Protein AF-A0A922WT47-F1 (afdb_monomer)

Foldseek 3Di:
DPCPPVNVVVVVVVVVVVVVVCLQPVQVVVQLVQLLVCLVVVVLVSNCVQADLVLALVQVLVQLVVVLVVVLVVDPDPVVNVVSVVVSVVVSVVSVVCSDSVNVSVVVNVVQVVVPVPPNDRPSVCLVVQWDWADDPRFKIWTAHPQQWIFIWGDDPRHIHGRYIDHPDPPPVVVVVVVVVVPDDPPDDDDDDDDDDDDDDDDDFDWDDLVNLVVVVVVPDPVSVVVNVPDDPDDTDTDD

Solvent-accessible surface area (backbone atoms only — not comparable to full-atom values): 14049 Å² total; per-residue (Å²): 134,84,79,51,71,66,59,54,52,52,51,51,51,51,51,51,50,50,49,49,48,42,60,64,67,47,40,66,60,50,45,38,53,51,44,44,51,18,57,76,69,64,35,66,67,65,35,48,68,38,43,36,57,68,48,30,49,51,44,48,50,50,54,49,51,50,52,41,51,51,55,38,72,73,44,93,4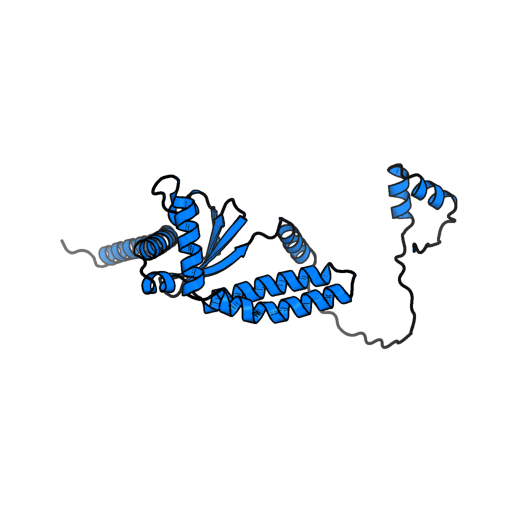3,73,67,55,34,51,49,42,53,53,47,55,68,57,43,57,71,46,49,62,64,54,60,28,79,69,48,48,48,52,53,51,52,51,52,42,52,66,57,38,78,66,56,97,54,52,61,49,58,45,49,62,69,68,15,52,78,48,70,62,74,93,51,34,38,33,38,34,36,86,87,40,42,30,42,30,30,36,58,56,97,87,44,56,20,41,31,36,75,46,68,60,64,83,78,53,64,70,53,53,58,53,52,58,68,73,66,61,72,80,89,73,90,78,80,88,81,92,79,89,82,89,81,88,78,93,80,93,56,65,75,57,57,69,72,58,40,51,51,43,29,75,76,65,38,68,67,36,42,54,60,56,71,76,56,66,96,86,76,76,56,66,64,130

Mean predicted aligned error: 18.27 Å

Nearest PDB structures (foldseek):
  8uxw-assembly1_C  TM=7.360E-01  e=1.809E+00  Schizosaccharomyces pombe
  8phb-assembly1_A  TM=5.460E-01  e=2.159E+00  Allochromatium vinosum
  6wb9-assembly1_1  TM=7.275E-01  e=4.640E+00  Saccharomyces cerevisiae W303
  7fik-assembly1_h  TM=6.829E-01  e=6.227E+00  Xenopus laevis

Radius of gyration: 28.68 Å; Cα contacts (8 Å, |Δi|>4): 205; chains: 1; bounding box: 90×44×69 Å

pLDDT: mean 70.43, std 17.39, range [29.84, 95.31]

Structure (mmCIF, N/CA/C/O backbone):
data_AF-A0A922WT47-F1
#
_entry.id   AF-A0A922WT47-F1
#
loop_
_atom_site.group_PDB
_atom_site.id
_atom_site.type_symbol
_atom_site.label_atom_id
_atom_site.label_alt_id
_atom_site.label_comp_id
_atom_site.label_asym_id
_atom_site.label_entity_id
_atom_site.label_seq_id
_atom_site.pdbx_PDB_ins_code
_atom_site.Cartn_x
_atom_site.Cartn_y
_atom_site.Cartn_z
_atom_site.occupancy
_atom_site.B_iso_or_equiv
_atom_site.auth_seq_id
_atom_site.auth_comp_id
_atom_site.auth_asym_id
_atom_site.auth_atom_id
_atom_site.pdbx_PDB_model_num
ATOM 1 N N . MET A 1 1 ? -55.311 4.337 5.417 1.00 44.78 1 MET A N 1
ATOM 2 C CA . MET A 1 1 ? -54.362 4.825 4.391 1.00 44.78 1 MET A CA 1
ATOM 3 C C . MET A 1 1 ? -53.807 3.608 3.642 1.00 44.78 1 MET A C 1
ATOM 5 O O . MET A 1 1 ? -52.941 2.927 4.167 1.00 44.78 1 MET A O 1
ATOM 9 N N . ARG A 1 2 ? -54.381 3.223 2.488 1.00 51.94 2 ARG A N 1
ATOM 10 C CA . ARG A 1 2 ? -53.854 2.110 1.668 1.00 51.94 2 ARG A CA 1
ATOM 11 C C . ARG A 1 2 ? -52.650 2.648 0.898 1.00 51.94 2 ARG A C 1
ATOM 13 O O . ARG A 1 2 ? -52.834 3.331 -0.107 1.00 51.94 2 ARG A O 1
ATOM 20 N N . ILE A 1 3 ? -51.442 2.397 1.394 1.00 57.38 3 ILE A N 1
ATOM 21 C CA . ILE A 1 3 ? -50.215 2.744 0.672 1.00 57.38 3 ILE A CA 1
ATOM 22 C C . ILE A 1 3 ? -50.232 1.924 -0.621 1.00 57.38 3 ILE A C 1
ATOM 24 O O . ILE A 1 3 ? -50.215 0.693 -0.592 1.00 57.38 3 ILE A O 1
ATOM 28 N N . ARG A 1 4 ? -50.384 2.602 -1.764 1.00 58.91 4 ARG A N 1
ATOM 29 C CA . ARG A 1 4 ? -50.387 1.946 -3.074 1.00 58.91 4 ARG A CA 1
ATOM 30 C C . ARG A 1 4 ? -49.036 1.261 -3.251 1.00 58.91 4 ARG A C 1
ATOM 32 O O . ARG A 1 4 ? -48.004 1.855 -2.952 1.00 58.91 4 ARG A O 1
ATOM 39 N N . LYS A 1 5 ? -49.039 0.026 -3.756 1.00 56.50 5 LYS A N 1
ATOM 40 C CA . LYS A 1 5 ? -47.830 -0.792 -3.967 1.00 56.50 5 LYS A CA 1
ATOM 41 C C . LYS A 1 5 ? -46.740 -0.023 -4.743 1.00 56.50 5 LYS A C 1
ATOM 43 O O . LYS A 1 5 ? -45.563 -0.192 -4.460 1.00 56.50 5 LYS A O 1
ATOM 48 N N . SER A 1 6 ? -47.135 0.909 -5.618 1.00 57.44 6 SER A N 1
ATOM 49 C CA . SER A 1 6 ? -46.253 1.835 -6.346 1.00 57.44 6 SER A CA 1
ATOM 50 C C . SER A 1 6 ? -45.502 2.850 -5.468 1.00 57.44 6 SER A C 1
ATOM 52 O O . SER A 1 6 ? -44.358 3.164 -5.773 1.00 57.44 6 SER A O 1
ATOM 54 N N . SER A 1 7 ? -46.084 3.336 -4.365 1.00 64.94 7 SER A N 1
ATOM 55 C CA . SER A 1 7 ? -45.385 4.216 -3.410 1.00 64.94 7 SER A CA 1
ATOM 56 C C . SER A 1 7 ? -44.370 3.456 -2.560 1.00 64.94 7 SER A C 1
ATOM 58 O O . SER A 1 7 ? -43.350 4.022 -2.190 1.00 64.94 7 SER A O 1
ATOM 60 N N . ILE A 1 8 ? -44.619 2.172 -2.286 1.00 71.44 8 ILE A N 1
ATOM 61 C CA . ILE A 1 8 ? -43.662 1.304 -1.583 1.00 71.44 8 ILE A CA 1
ATOM 62 C C . ILE A 1 8 ? -42.469 1.004 -2.497 1.00 71.44 8 ILE A C 1
ATOM 64 O O . ILE A 1 8 ? -41.329 1.085 -2.056 1.00 71.44 8 ILE A O 1
ATOM 68 N N . ILE A 1 9 ? -42.725 0.728 -3.781 1.00 75.69 9 ILE A N 1
ATOM 69 C CA . ILE A 1 9 ? -41.674 0.500 -4.785 1.00 75.69 9 ILE A CA 1
ATOM 70 C C . ILE A 1 9 ? -40.835 1.769 -5.000 1.00 75.69 9 ILE A C 1
ATOM 72 O O . ILE A 1 9 ? -39.612 1.688 -5.022 1.00 75.69 9 ILE A O 1
ATOM 76 N N . GLY A 1 10 ? -41.470 2.942 -5.093 1.00 76.75 10 GLY A N 1
ATOM 77 C CA . GLY A 1 10 ? -40.759 4.218 -5.218 1.00 76.75 10 GLY A CA 1
ATOM 78 C C . GLY A 1 10 ? -39.891 4.543 -3.999 1.00 76.75 10 GLY A C 1
ATOM 79 O O . GLY A 1 10 ? -38.735 4.925 -4.153 1.00 76.75 10 GLY A O 1
ATOM 80 N N . LEU A 1 11 ? -40.406 4.322 -2.785 1.00 78.75 11 LEU A N 1
ATOM 81 C CA . LEU A 1 11 ? -39.637 4.515 -1.554 1.00 78.75 11 LEU A CA 1
ATOM 82 C C . LEU A 1 11 ? -38.471 3.520 -1.448 1.00 78.75 11 LEU A C 1
ATOM 84 O O . LEU A 1 11 ? -37.363 3.916 -1.104 1.00 78.75 11 LEU A O 1
ATOM 88 N N . ALA A 1 12 ? -38.695 2.249 -1.791 1.00 73.00 12 ALA A N 1
ATOM 89 C CA . ALA A 1 12 ? -37.649 1.229 -1.798 1.00 73.00 12 ALA A CA 1
ATOM 90 C C . ALA A 1 12 ? -36.533 1.556 -2.802 1.00 73.00 12 ALA A C 1
ATOM 92 O O . ALA A 1 12 ? -35.362 1.398 -2.474 1.00 73.00 12 ALA A O 1
ATOM 93 N N . ALA A 1 13 ? -36.875 2.068 -3.988 1.00 78.12 13 ALA A N 1
ATOM 94 C CA . ALA A 1 13 ? -35.894 2.501 -4.980 1.00 78.12 13 ALA A CA 1
ATOM 95 C C . ALA A 1 13 ? -35.059 3.697 -4.491 1.00 78.12 13 ALA A C 1
ATOM 97 O O . ALA A 1 13 ? -33.848 3.705 -4.677 1.00 78.12 13 ALA A O 1
ATOM 98 N N . ILE A 1 14 ? -35.676 4.673 -3.814 1.00 80.00 14 ILE A N 1
ATOM 99 C CA . ILE A 1 14 ? -34.968 5.830 -3.239 1.00 80.00 14 ILE A CA 1
ATOM 100 C C . ILE A 1 14 ? -34.045 5.401 -2.094 1.00 80.00 14 ILE A C 1
ATOM 102 O O . ILE A 1 14 ? -32.910 5.860 -2.025 1.00 80.00 14 ILE A O 1
ATOM 106 N N . VAL A 1 15 ? -34.496 4.497 -1.222 1.00 79.50 15 VAL A N 1
ATOM 107 C CA . VAL A 1 15 ? -33.664 3.948 -0.140 1.00 79.50 15 VAL A CA 1
ATOM 108 C C . VAL A 1 15 ? -32.500 3.143 -0.711 1.00 79.50 15 VAL A C 1
ATOM 110 O O . VAL A 1 15 ? -31.377 3.298 -0.249 1.00 79.50 15 VAL A O 1
ATOM 113 N N . MET A 1 16 ? -32.733 2.336 -1.747 1.00 73.75 16 MET A N 1
ATOM 114 C CA . MET A 1 16 ? -31.680 1.550 -2.390 1.00 73.75 16 MET A CA 1
ATOM 115 C C . MET A 1 16 ? -30.679 2.442 -3.138 1.00 73.75 16 MET A C 1
ATOM 117 O O . MET A 1 16 ? -29.481 2.211 -3.041 1.00 73.75 16 MET A O 1
ATOM 121 N N . ALA A 1 17 ? -31.141 3.494 -3.820 1.00 72.50 17 ALA A N 1
ATOM 122 C CA . ALA A 1 17 ? -30.278 4.475 -4.476 1.00 72.50 17 ALA A CA 1
ATOM 123 C C . ALA A 1 17 ? -29.498 5.327 -3.465 1.00 72.50 17 ALA A C 1
ATOM 125 O O . ALA A 1 17 ? -28.316 5.578 -3.667 1.00 72.50 17 ALA A O 1
ATOM 126 N N . GLY A 1 18 ? -30.126 5.728 -2.358 1.00 69.00 18 GLY A N 1
ATOM 127 C CA . GLY A 1 18 ? -29.471 6.435 -1.259 1.00 69.00 18 GLY A CA 1
ATOM 128 C C . GLY A 1 18 ? -28.445 5.561 -0.542 1.00 69.00 18 GLY A C 1
ATOM 129 O O . GLY A 1 18 ? -27.349 6.024 -0.251 1.00 69.00 18 GLY A O 1
ATOM 130 N N . PHE A 1 19 ? -28.750 4.280 -0.333 1.00 68.56 19 PHE A N 1
ATOM 131 C CA . PHE A 1 19 ? -27.813 3.304 0.216 1.00 68.56 19 PHE A CA 1
ATOM 132 C C . PHE A 1 19 ? -26.664 3.021 -0.754 1.00 68.56 19 PHE A C 1
ATOM 134 O O . PHE A 1 19 ? -25.515 2.994 -0.334 1.00 68.56 19 PHE A O 1
ATOM 141 N N . ALA A 1 20 ? -26.941 2.890 -2.053 1.00 62.16 20 ALA A N 1
ATOM 142 C CA . ALA A 1 20 ? -25.916 2.739 -3.079 1.00 62.16 20 ALA A CA 1
ATOM 143 C C . ALA A 1 20 ? -25.031 3.986 -3.175 1.00 62.16 20 ALA A C 1
ATOM 145 O O . ALA A 1 20 ? -23.818 3.852 -3.231 1.00 62.16 20 ALA A O 1
ATOM 146 N N . ALA A 1 21 ? -25.605 5.190 -3.126 1.00 60.06 21 ALA A N 1
ATOM 147 C CA . ALA A 1 21 ? -24.859 6.443 -3.103 1.00 60.06 21 ALA A CA 1
ATOM 148 C C . ALA A 1 21 ? -24.037 6.583 -1.815 1.00 60.06 21 ALA A C 1
ATOM 150 O O . ALA A 1 21 ? -22.876 6.960 -1.877 1.00 60.06 21 ALA A O 1
ATOM 151 N N . TYR A 1 22 ? -24.581 6.214 -0.657 1.00 59.25 22 TYR A N 1
ATOM 152 C CA . TYR A 1 22 ? -23.843 6.199 0.605 1.00 59.25 22 TYR A CA 1
ATOM 153 C C . TYR A 1 22 ? -22.692 5.183 0.573 1.00 59.25 22 TYR A C 1
ATOM 155 O O . TYR A 1 22 ? -21.550 5.528 0.851 1.00 59.25 22 TYR A O 1
ATOM 163 N N . MET A 1 23 ? -22.948 3.955 0.126 1.00 60.94 23 MET A N 1
ATOM 164 C CA . MET A 1 23 ? -21.915 2.938 -0.092 1.00 60.94 23 MET A CA 1
ATOM 165 C C . MET A 1 23 ? -20.923 3.342 -1.190 1.00 60.94 23 MET A C 1
ATOM 167 O O . MET A 1 23 ? -19.795 2.870 -1.211 1.00 60.94 23 MET A O 1
ATOM 171 N N . TYR A 1 24 ? -21.309 4.217 -2.112 1.00 59.59 24 TYR A N 1
ATOM 172 C CA . TYR A 1 24 ? -20.423 4.702 -3.160 1.00 59.59 24 TYR A CA 1
ATOM 173 C C . TYR A 1 24 ? -19.551 5.863 -2.674 1.00 59.59 24 TYR A C 1
ATOM 175 O O . TYR A 1 24 ? -18.355 5.858 -2.950 1.00 59.59 24 TYR A O 1
ATOM 183 N N . PHE A 1 25 ? -20.113 6.839 -1.959 1.00 59.28 25 PHE A N 1
ATOM 184 C CA . PHE A 1 25 ? -19.436 8.080 -1.570 1.00 59.28 25 PHE A CA 1
ATOM 185 C C . PHE A 1 25 ? -18.855 8.049 -0.153 1.00 59.28 25 PHE A C 1
ATOM 187 O O . PHE A 1 25 ? -17.760 8.554 0.057 1.00 59.28 25 PHE A O 1
ATOM 194 N N . ALA A 1 26 ? -19.545 7.447 0.817 1.00 61.75 26 ALA A N 1
ATOM 195 C CA . ALA A 1 26 ? -19.082 7.399 2.205 1.00 61.75 26 ALA A CA 1
ATOM 196 C C . ALA A 1 26 ? -18.137 6.221 2.478 1.00 61.75 26 ALA A C 1
ATOM 198 O O . ALA A 1 26 ? -17.374 6.252 3.437 1.00 61.75 26 ALA A O 1
ATOM 199 N N . SER A 1 27 ? -18.162 5.180 1.646 1.00 69.88 27 SER A N 1
ATOM 200 C CA . SER A 1 27 ? -17.437 3.937 1.923 1.00 69.88 27 SER A CA 1
ATOM 201 C C . SER A 1 27 ? -15.906 4.064 2.006 1.00 69.88 27 SER A C 1
ATOM 203 O O . SER A 1 27 ? -15.347 3.430 2.901 1.00 69.88 27 SER A O 1
ATOM 205 N N . PRO A 1 28 ? -15.221 4.901 1.196 1.00 72.44 28 PRO A N 1
ATOM 206 C CA . PRO A 1 28 ? -13.787 5.143 1.376 1.00 72.44 28 PRO A CA 1
ATOM 207 C C . PRO A 1 28 ? -13.468 5.776 2.737 1.00 72.44 28 PRO A C 1
ATOM 209 O O . PRO A 1 28 ? -12.578 5.315 3.444 1.00 72.44 28 PRO A O 1
ATOM 212 N N . LEU A 1 29 ? -14.247 6.782 3.152 1.00 73.69 29 LEU A N 1
ATOM 213 C CA . LEU A 1 29 ? -14.058 7.464 4.438 1.00 73.69 29 LEU A CA 1
ATOM 214 C C . LEU A 1 29 ? -14.343 6.532 5.621 1.00 73.69 29 LEU A C 1
ATOM 216 O O . LEU A 1 29 ? -13.606 6.531 6.604 1.00 73.69 29 LEU A O 1
ATOM 220 N N . VAL A 1 30 ? -15.376 5.692 5.506 1.00 74.50 30 VAL A N 1
ATOM 221 C CA . VAL A 1 30 ? -15.711 4.691 6.526 1.00 74.50 30 VAL A CA 1
ATOM 222 C C . VAL A 1 30 ? -14.586 3.665 6.674 1.00 74.50 30 VAL A C 1
ATOM 224 O O . VAL A 1 30 ? -14.204 3.360 7.800 1.00 74.50 30 VAL A O 1
ATOM 227 N N . ALA A 1 31 ? -14.006 3.178 5.573 1.00 79.62 31 ALA A N 1
ATOM 228 C CA . ALA A 1 31 ? -12.883 2.243 5.629 1.00 79.62 31 ALA A CA 1
ATOM 229 C C . ALA A 1 31 ? -11.648 2.853 6.306 1.00 79.62 31 ALA A C 1
ATOM 231 O O . ALA A 1 31 ? -11.043 2.216 7.166 1.00 79.62 31 ALA A O 1
ATOM 232 N N . LEU A 1 32 ? -11.321 4.106 5.980 1.00 79.62 32 LEU A N 1
ATOM 233 C CA . LEU A 1 32 ? -10.214 4.832 6.606 1.00 79.62 32 LEU A CA 1
ATOM 234 C C . LEU A 1 32 ? -10.436 5.010 8.114 1.00 79.62 32 LEU A C 1
ATOM 236 O O . LEU A 1 32 ? -9.547 4.690 8.901 1.00 79.62 32 LEU A O 1
ATOM 240 N N . SER A 1 33 ? -11.639 5.423 8.530 1.00 78.00 33 SER A N 1
ATOM 241 C CA . SER A 1 33 ? -11.976 5.537 9.956 1.00 78.00 33 SER A CA 1
ATOM 242 C C . SER A 1 33 ? -11.972 4.190 10.687 1.00 78.00 33 SER A C 1
ATOM 244 O O . SER A 1 33 ? -11.528 4.113 11.827 1.00 78.00 33 SER A O 1
ATOM 246 N N . GLY A 1 34 ? -12.412 3.107 10.037 1.00 78.62 34 GLY A N 1
ATOM 247 C CA . GLY A 1 34 ? -12.417 1.769 10.628 1.00 78.62 34 GLY A CA 1
ATOM 248 C C . GLY A 1 34 ? -11.004 1.232 10.839 1.00 78.62 34 GLY A C 1
ATOM 249 O O . GLY A 1 34 ? -10.692 0.703 11.904 1.00 78.62 34 GLY A O 1
ATOM 250 N N . MET A 1 35 ? -10.129 1.443 9.855 1.00 80.44 35 MET A N 1
ATOM 251 C CA . MET A 1 35 ? -8.712 1.104 9.947 1.00 80.44 35 MET A CA 1
ATOM 252 C C . MET A 1 35 ? -8.005 1.926 11.035 1.00 80.44 35 MET A C 1
ATOM 254 O O . MET A 1 35 ? -7.218 1.370 11.799 1.00 80.44 35 MET A O 1
ATOM 258 N N . LYS A 1 36 ? -8.338 3.217 11.165 1.00 80.81 36 LYS A N 1
ATOM 259 C CA . LYS A 1 36 ? -7.868 4.073 12.262 1.00 80.81 36 LYS A CA 1
ATOM 260 C C . LYS A 1 36 ? -8.248 3.500 13.623 1.00 80.81 36 LYS A C 1
ATOM 262 O O . LYS A 1 36 ? -7.375 3.262 14.449 1.00 80.81 36 LYS A O 1
ATOM 267 N N . THR A 1 37 ? -9.535 3.235 13.834 1.00 80.69 37 THR A N 1
ATOM 268 C CA . THR A 1 37 ? -10.038 2.707 15.104 1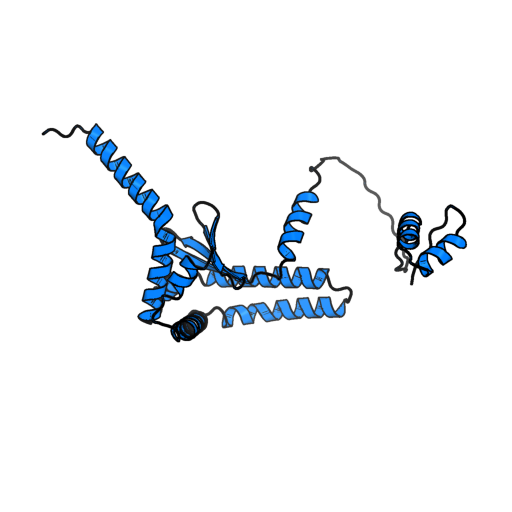.00 80.69 37 THR A CA 1
ATOM 269 C C . THR A 1 37 ? -9.416 1.352 15.437 1.00 80.69 37 THR A C 1
ATOM 271 O O . THR A 1 37 ? -9.052 1.125 16.587 1.00 80.69 37 THR A O 1
ATOM 274 N N . ALA A 1 38 ? -9.228 0.472 14.449 1.00 80.75 38 ALA A N 1
ATOM 275 C CA . ALA A 1 38 ? -8.543 -0.802 14.658 1.00 80.75 38 ALA A CA 1
ATOM 276 C C . ALA A 1 38 ? -7.081 -0.605 15.103 1.00 80.75 38 ALA A C 1
ATOM 278 O O . ALA A 1 38 ? -6.609 -1.293 16.008 1.00 80.75 38 ALA A O 1
ATOM 279 N N . LEU A 1 39 ? -6.378 0.373 14.523 1.00 80.00 39 LEU A N 1
ATOM 280 C CA . LEU A 1 39 ? -5.005 0.707 14.902 1.00 80.00 39 LEU A CA 1
ATOM 281 C C . LEU A 1 39 ? -4.929 1.311 16.319 1.00 80.00 39 LEU A C 1
ATOM 283 O O . LEU A 1 39 ? -4.092 0.898 17.120 1.00 80.00 39 LEU A O 1
ATOM 287 N N . GLU A 1 40 ? -5.837 2.232 16.658 1.00 80.56 40 GLU A N 1
ATOM 288 C CA . GLU A 1 40 ? -5.942 2.863 17.987 1.00 80.56 40 GLU A CA 1
ATOM 289 C C . GLU A 1 40 ? -6.264 1.846 19.086 1.00 80.56 40 GLU A C 1
ATOM 291 O O . GLU A 1 40 ? -5.649 1.850 20.154 1.00 80.56 40 GLU A O 1
ATOM 296 N N . GLN A 1 41 ? -7.203 0.938 18.813 1.00 83.31 41 GLN A N 1
ATOM 297 C CA . GLN A 1 41 ? -7.586 -0.136 19.731 1.00 83.31 41 GLN A CA 1
ATOM 298 C C . GLN A 1 41 ? -6.534 -1.250 19.806 1.00 83.31 41 GLN A C 1
ATOM 300 O O . GLN A 1 41 ? -6.670 -2.159 20.625 1.00 83.31 41 GLN A O 1
ATOM 305 N N . ARG A 1 42 ? -5.476 -1.176 18.982 1.00 78.56 42 ARG A N 1
ATOM 306 C CA . ARG A 1 42 ? -4.477 -2.236 18.790 1.00 78.56 42 ARG A CA 1
ATOM 307 C C . ARG A 1 42 ? -5.130 -3.579 18.450 1.00 78.56 42 ARG A C 1
ATOM 309 O O . ARG A 1 42 ? -4.616 -4.634 18.816 1.00 78.56 42 ARG A O 1
ATOM 316 N N . ASP A 1 43 ? -6.256 -3.532 17.744 1.00 84.12 43 ASP A N 1
ATOM 317 C CA . ASP A 1 43 ? -6.984 -4.705 17.286 1.00 84.12 43 ASP A CA 1
ATOM 318 C C . ASP A 1 43 ? -6.313 -5.243 16.019 1.00 84.12 43 ASP A C 1
ATOM 320 O O . ASP A 1 43 ? -6.515 -4.772 14.897 1.00 84.12 43 ASP A O 1
ATOM 324 N N . HIS A 1 44 ? -5.433 -6.219 16.230 1.00 77.94 44 HIS A N 1
ATOM 325 C CA . HIS A 1 44 ? -4.615 -6.813 15.180 1.00 77.94 44 HIS A CA 1
ATOM 326 C C . HIS A 1 44 ? -5.442 -7.558 14.131 1.00 77.94 44 HIS A C 1
ATOM 328 O O . HIS A 1 44 ? -5.055 -7.580 12.961 1.00 77.94 44 HIS A O 1
ATOM 334 N N . GLU A 1 45 ? -6.547 -8.173 14.545 1.00 81.38 45 GLU A N 1
ATOM 335 C CA . GLU A 1 45 ? -7.405 -8.961 13.666 1.00 81.38 45 GLU A CA 1
ATOM 336 C C . GLU A 1 45 ? -8.236 -8.017 12.796 1.00 81.38 45 GLU A C 1
ATOM 338 O O . GLU A 1 45 ? -8.166 -8.092 11.569 1.00 81.38 45 GLU A O 1
ATOM 343 N N . ALA A 1 46 ? -8.873 -7.016 13.414 1.00 82.12 46 ALA A N 1
ATOM 344 C CA . ALA A 1 46 ? -9.647 -6.014 12.690 1.00 82.12 46 ALA A CA 1
ATOM 345 C C . ALA A 1 46 ? -8.787 -5.173 11.736 1.00 82.12 46 ALA A C 1
ATOM 347 O O . ALA A 1 46 ? -9.227 -4.858 10.635 1.00 82.12 46 ALA A O 1
ATOM 348 N N . PHE A 1 47 ? -7.555 -4.811 12.115 1.00 82.44 47 PHE A N 1
ATOM 349 C CA . PHE A 1 47 ? -6.663 -4.059 11.226 1.00 82.44 47 PHE A CA 1
ATOM 350 C C . PHE A 1 47 ? -6.223 -4.899 10.020 1.00 82.44 47 PHE A C 1
ATOM 352 O O . PHE A 1 47 ? -6.210 -4.409 8.890 1.00 82.44 47 PHE A O 1
ATOM 359 N N . SER A 1 48 ? -5.904 -6.176 10.248 1.00 83.69 48 SER A N 1
ATOM 360 C CA . SER A 1 48 ? -5.494 -7.100 9.184 1.00 83.69 48 SER A CA 1
ATOM 361 C C . SER A 1 48 ? -6.610 -7.343 8.163 1.00 83.69 48 SER A C 1
ATOM 363 O O . SER A 1 48 ? -6.315 -7.544 6.989 1.00 83.69 48 SER A O 1
ATOM 365 N N . ASP A 1 49 ? -7.880 -7.259 8.566 1.00 85.81 49 ASP A N 1
ATOM 366 C CA . ASP A 1 49 ? -9.025 -7.401 7.658 1.00 85.81 49 ASP A CA 1
ATOM 367 C C . ASP A 1 49 ? -9.121 -6.291 6.599 1.00 85.81 49 ASP A C 1
ATOM 369 O O . ASP A 1 49 ? -9.664 -6.523 5.511 1.00 85.81 49 ASP A O 1
ATOM 373 N N . TYR A 1 50 ? -8.553 -5.113 6.874 1.00 85.12 50 TYR A N 1
ATOM 374 C CA . TYR A 1 50 ? -8.461 -4.003 5.921 1.00 85.12 50 TYR A CA 1
ATOM 375 C C . TYR A 1 50 ? -7.275 -4.124 4.958 1.00 85.12 50 TYR A C 1
ATOM 377 O O . TYR A 1 50 ? -7.110 -3.261 4.098 1.00 85.12 50 TYR A O 1
ATOM 385 N N . ILE A 1 51 ? -6.449 -5.167 5.065 1.00 87.75 51 ILE A N 1
ATOM 386 C CA . ILE A 1 51 ? -5.248 -5.335 4.243 1.00 87.75 51 ILE A CA 1
ATOM 387 C C . ILE A 1 51 ? -5.327 -6.663 3.495 1.00 87.75 51 ILE A C 1
ATOM 389 O O . ILE A 1 51 ? -5.565 -7.724 4.070 1.00 87.75 51 ILE A O 1
ATOM 393 N N . ASP A 1 52 ? -5.117 -6.615 2.184 1.00 89.31 52 ASP A N 1
ATOM 394 C CA . ASP A 1 52 ? -4.932 -7.817 1.383 1.00 89.31 52 ASP A CA 1
ATOM 395 C C . ASP A 1 52 ? -3.435 -8.090 1.242 1.00 89.31 52 ASP A C 1
ATOM 397 O O . ASP A 1 52 ? -2.762 -7.529 0.383 1.00 89.31 52 ASP A O 1
ATOM 401 N N . PHE A 1 53 ? -2.885 -8.919 2.130 1.00 86.50 53 PHE A N 1
ATOM 402 C CA . PHE A 1 53 ? -1.444 -9.180 2.148 1.00 86.50 53 PHE A CA 1
ATOM 403 C C . PHE A 1 53 ? -0.946 -9.935 0.914 1.00 86.50 53 PHE A C 1
ATOM 405 O O . PHE A 1 53 ? 0.211 -9.760 0.542 1.00 86.50 53 PHE A O 1
ATOM 412 N N . GLU A 1 54 ? -1.778 -10.771 0.292 1.00 89.00 54 GLU A N 1
ATOM 413 C CA . GLU A 1 54 ? -1.383 -11.503 -0.915 1.00 89.00 54 GLU A CA 1
ATOM 414 C C . GLU A 1 54 ? -1.277 -10.542 -2.095 1.00 89.00 54 GLU A C 1
ATOM 416 O O . GLU A 1 54 ? -0.241 -10.494 -2.762 1.00 89.00 54 GLU A O 1
ATOM 421 N N . GLN A 1 55 ? -2.297 -9.702 -2.289 1.00 88.00 55 GLN A N 1
ATOM 422 C CA . GLN A 1 55 ? -2.255 -8.690 -3.340 1.00 88.00 55 GLN A CA 1
ATOM 423 C C . GLN A 1 55 ? -1.191 -7.624 -3.065 1.00 88.00 55 GLN A C 1
ATOM 425 O O . GLN A 1 55 ? -0.446 -7.276 -3.973 1.00 88.00 55 GLN A O 1
ATOM 430 N N . LEU A 1 56 ? -1.009 -7.205 -1.808 1.00 89.19 56 LEU A N 1
ATOM 431 C CA . LEU A 1 56 ? 0.032 -6.246 -1.428 1.00 89.19 56 LEU A CA 1
ATOM 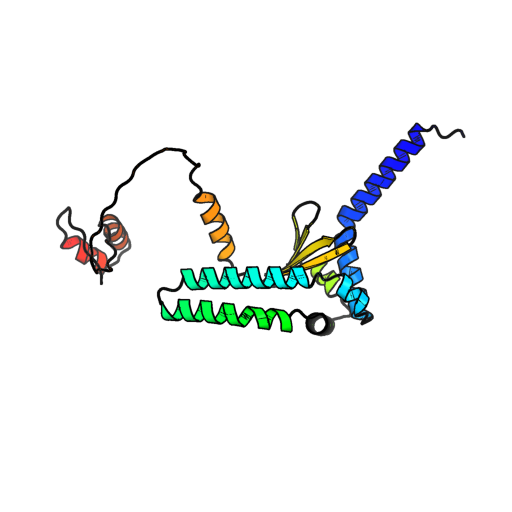432 C C . LEU A 1 56 ? 1.436 -6.750 -1.750 1.00 89.19 56 LEU A C 1
ATOM 434 O O . LEU A 1 56 ? 2.259 -5.990 -2.259 1.00 89.19 56 LEU A O 1
ATOM 438 N N . ARG A 1 57 ? 1.716 -8.033 -1.503 1.00 89.38 57 ARG A N 1
ATOM 439 C CA . ARG A 1 57 ? 2.986 -8.646 -1.909 1.00 89.38 57 ARG A CA 1
ATOM 440 C C . ARG A 1 57 ? 3.119 -8.692 -3.424 1.00 89.38 57 ARG A C 1
ATOM 442 O O . ARG A 1 57 ? 4.180 -8.346 -3.930 1.00 89.38 57 ARG A O 1
ATOM 449 N N . ALA A 1 58 ? 2.072 -9.111 -4.131 1.00 88.94 58 ALA A N 1
ATOM 450 C CA . ALA A 1 58 ? 2.089 -9.206 -5.585 1.00 88.94 58 ALA A CA 1
ATOM 451 C C . ALA A 1 58 ? 2.353 -7.840 -6.240 1.00 88.94 58 ALA A C 1
ATOM 453 O O . ALA A 1 58 ? 3.279 -7.723 -7.037 1.00 88.94 58 ALA A O 1
ATOM 454 N N . SER A 1 59 ? 1.628 -6.796 -5.833 1.00 87.94 59 SER A N 1
ATOM 455 C CA . SER A 1 59 ? 1.810 -5.444 -6.365 1.00 87.94 59 SER A CA 1
ATOM 456 C C . SER A 1 59 ? 3.191 -4.873 -6.061 1.00 87.94 59 SER A C 1
ATOM 458 O O . SER A 1 59 ? 3.784 -4.232 -6.919 1.00 87.94 59 SER A O 1
ATOM 460 N N . LEU A 1 60 ? 3.745 -5.122 -4.869 1.00 89.56 60 LEU A N 1
ATOM 461 C CA . LEU A 1 60 ? 5.102 -4.668 -4.543 1.00 89.56 60 LEU A CA 1
ATOM 462 C C . LEU A 1 60 ? 6.179 -5.395 -5.360 1.00 89.56 60 LEU A C 1
ATOM 464 O O . LEU A 1 60 ? 7.178 -4.779 -5.727 1.00 89.56 60 LEU A O 1
ATOM 468 N N . ARG A 1 61 ? 5.987 -6.685 -5.661 1.00 89.31 61 ARG A N 1
ATOM 469 C CA . ARG A 1 61 ? 6.881 -7.433 -6.560 1.00 89.31 61 ARG A CA 1
ATOM 470 C C . ARG A 1 61 ? 6.819 -6.889 -7.976 1.00 89.31 61 ARG A C 1
ATOM 472 O O . ARG A 1 61 ? 7.861 -6.710 -8.591 1.00 89.31 61 ARG A O 1
ATOM 479 N N . GLU A 1 62 ? 5.615 -6.620 -8.472 1.00 89.31 62 GLU A N 1
ATOM 480 C CA . GLU A 1 62 ? 5.405 -6.056 -9.804 1.00 89.31 62 GLU A CA 1
ATOM 481 C C . GLU A 1 62 ? 6.044 -4.671 -9.930 1.00 89.31 62 GLU A C 1
ATOM 483 O O . GLU A 1 62 ? 6.815 -4.443 -10.856 1.00 89.31 62 GLU A O 1
ATOM 488 N N . GLU A 1 63 ? 5.810 -3.789 -8.958 1.00 87.19 63 GLU A N 1
ATOM 489 C CA . GLU A 1 63 ? 6.408 -2.452 -8.905 1.00 87.19 63 GLU A CA 1
ATOM 490 C C . GLU A 1 63 ? 7.941 -2.525 -8.906 1.00 87.19 63 GLU A C 1
ATOM 492 O O . GLU A 1 63 ? 8.611 -1.836 -9.676 1.00 87.19 63 GLU A O 1
ATOM 497 N N . LEU A 1 64 ? 8.517 -3.406 -8.085 1.00 88.44 64 LEU A N 1
ATOM 498 C CA . LEU A 1 64 ? 9.965 -3.553 -8.014 1.00 88.44 64 LEU A CA 1
ATOM 499 C C . LEU A 1 64 ? 10.554 -4.180 -9.282 1.00 88.44 64 LEU A C 1
ATOM 501 O O . LEU A 1 64 ? 11.616 -3.757 -9.734 1.00 88.44 64 LEU A O 1
ATOM 505 N N . ALA A 1 65 ? 9.878 -5.169 -9.868 1.00 87.56 65 ALA A N 1
ATOM 506 C CA . ALA A 1 65 ? 10.289 -5.780 -11.126 1.00 87.56 65 ALA A CA 1
ATOM 507 C C . ALA A 1 65 ? 10.221 -4.774 -12.281 1.00 87.56 65 ALA A C 1
ATOM 509 O O . ALA A 1 65 ? 11.142 -4.723 -13.094 1.00 87.56 65 ALA A O 1
ATOM 510 N N . ALA A 1 66 ? 9.181 -3.938 -12.323 1.00 87.94 66 ALA A N 1
ATOM 511 C CA . ALA A 1 66 ? 9.048 -2.862 -13.295 1.00 87.94 66 ALA A CA 1
ATOM 512 C C . ALA A 1 66 ? 10.181 -1.839 -13.143 1.00 87.94 66 ALA A C 1
ATOM 514 O O . ALA A 1 66 ? 10.843 -1.509 -14.125 1.00 87.94 66 ALA A O 1
ATOM 515 N N . GLN A 1 67 ? 10.477 -1.400 -11.915 1.00 87.75 67 GLN A N 1
ATOM 516 C CA . GLN A 1 67 ? 11.603 -0.499 -11.655 1.00 87.75 67 GLN A CA 1
ATOM 517 C C . GLN A 1 67 ? 12.946 -1.135 -12.031 1.00 87.75 67 GLN A C 1
ATOM 519 O O . GLN A 1 67 ? 13.783 -0.485 -12.650 1.00 87.75 67 GLN A O 1
ATOM 524 N N . ALA A 1 68 ? 13.168 -2.409 -11.703 1.00 87.62 68 ALA A N 1
ATOM 525 C CA . ALA A 1 68 ? 14.381 -3.126 -12.088 1.00 87.62 68 ALA A CA 1
ATOM 526 C C . ALA A 1 68 ? 14.520 -3.236 -13.614 1.00 87.62 68 ALA A C 1
ATOM 528 O O . ALA A 1 68 ? 15.610 -3.040 -14.140 1.00 87.62 68 ALA A O 1
ATOM 529 N N . ALA A 1 69 ? 13.424 -3.496 -14.331 1.00 87.19 69 ALA A N 1
ATOM 530 C CA . ALA A 1 69 ? 13.420 -3.555 -15.788 1.00 87.19 69 ALA A CA 1
ATOM 531 C C . ALA A 1 69 ? 13.757 -2.197 -16.420 1.00 87.19 69 ALA A C 1
ATOM 533 O O . ALA A 1 69 ? 14.570 -2.148 -17.339 1.00 87.19 69 ALA A O 1
ATOM 534 N N . VAL A 1 70 ? 13.188 -1.103 -15.902 1.00 90.19 70 VAL A N 1
ATOM 535 C CA . VAL A 1 70 ? 13.507 0.262 -16.353 1.00 90.19 70 VAL A CA 1
ATOM 536 C C . VAL A 1 70 ? 14.981 0.579 -16.104 1.00 90.19 70 VAL A C 1
ATOM 538 O O . VAL A 1 70 ? 15.690 0.911 -17.046 1.00 90.19 70 VAL A O 1
ATOM 541 N N . ASN A 1 71 ? 15.478 0.362 -14.883 1.00 87.94 71 ASN A N 1
ATOM 542 C CA . ASN A 1 71 ? 16.884 0.609 -14.550 1.00 87.94 71 ASN A CA 1
ATOM 543 C C . ASN A 1 71 ? 17.849 -0.244 -15.394 1.00 87.94 71 ASN A C 1
ATOM 545 O O . ASN A 1 71 ? 18.934 0.210 -15.744 1.00 87.94 71 ASN A O 1
ATOM 549 N N . ALA A 1 72 ? 17.478 -1.488 -15.712 1.00 87.00 72 ALA A N 1
ATOM 550 C CA . ALA A 1 72 ? 18.285 -2.350 -16.571 1.00 87.00 72 ALA A CA 1
ATOM 551 C C . ALA A 1 72 ? 18.278 -1.874 -18.031 1.00 87.00 72 ALA A C 1
ATOM 553 O O . ALA A 1 72 ? 19.299 -1.982 -18.701 1.00 87.00 72 ALA A O 1
ATOM 554 N N . ALA A 1 73 ? 17.153 -1.336 -18.513 1.00 86.50 73 ALA A N 1
ATOM 555 C CA . ALA A 1 73 ? 17.042 -0.763 -19.851 1.00 86.50 73 ALA A CA 1
ATOM 556 C C . ALA A 1 73 ? 17.789 0.576 -19.991 1.00 86.50 73 ALA A C 1
ATOM 558 O O . ALA A 1 73 ? 18.291 0.874 -21.068 1.00 86.50 73 ALA A O 1
ATOM 559 N N . GLU A 1 74 ? 17.876 1.364 -18.916 1.00 90.38 74 GLU A N 1
ATOM 560 C CA . GLU A 1 74 ? 18.631 2.626 -18.871 1.00 90.38 74 GLU A CA 1
ATOM 561 C C . GLU A 1 74 ? 20.141 2.427 -18.639 1.00 90.38 74 GLU A C 1
ATOM 563 O O . GLU A 1 74 ? 20.906 3.383 -18.744 1.00 90.38 74 GLU A O 1
ATOM 568 N N . SER A 1 75 ? 20.589 1.210 -18.313 1.00 88.31 75 SER A N 1
ATOM 569 C CA . SER A 1 75 ? 22.000 0.925 -18.033 1.00 88.31 75 SER A CA 1
ATOM 570 C C . SER A 1 75 ? 22.756 0.454 -19.278 1.00 88.31 75 SER A C 1
ATOM 572 O O . SER A 1 75 ? 22.494 -0.621 -19.824 1.00 88.31 75 SER A O 1
ATOM 574 N N . ASP A 1 76 ? 23.793 1.204 -19.651 1.00 90.56 76 ASP A N 1
ATOM 575 C CA . ASP A 1 76 ? 24.711 0.861 -20.746 1.00 90.56 76 ASP A CA 1
ATOM 576 C C . ASP A 1 76 ? 25.751 -0.214 -20.363 1.00 90.56 76 ASP A C 1
ATOM 578 O O . ASP A 1 76 ? 26.522 -0.681 -21.206 1.00 90.56 76 ASP A O 1
ATOM 582 N N . ASN A 1 77 ? 25.807 -0.628 -19.089 1.00 92.50 77 ASN A N 1
ATOM 583 C CA . ASN A 1 77 ? 26.822 -1.547 -18.581 1.00 92.50 77 ASN A CA 1
ATOM 584 C C . ASN A 1 77 ? 26.248 -2.961 -18.341 1.00 92.50 77 ASN A C 1
ATOM 586 O O . ASN A 1 77 ? 25.415 -3.154 -17.451 1.00 92.50 77 ASN A O 1
ATOM 590 N N . PRO A 1 78 ? 26.748 -4.007 -19.031 1.00 89.06 78 PRO A N 1
ATOM 591 C CA . PRO A 1 78 ? 26.222 -5.365 -18.880 1.00 89.06 78 PRO A CA 1
ATOM 592 C C . PRO A 1 78 ? 26.393 -5.931 -17.460 1.00 89.06 78 PRO A C 1
ATOM 594 O O . PRO A 1 78 ? 25.595 -6.763 -17.028 1.00 89.06 78 PRO A O 1
ATOM 597 N N . LEU A 1 79 ? 27.406 -5.487 -16.705 1.00 95.31 79 LEU A N 1
ATOM 598 C CA . LEU A 1 79 ? 27.590 -5.905 -15.313 1.00 95.31 79 LEU A CA 1
ATOM 599 C C . LEU A 1 79 ? 26.526 -5.299 -14.389 1.00 95.31 79 LEU A C 1
ATOM 601 O O . LEU A 1 79 ? 26.068 -5.972 -13.466 1.00 95.31 79 LEU A O 1
ATOM 605 N N . GLU A 1 80 ? 26.118 -4.055 -14.638 1.00 91.69 80 GLU A N 1
ATOM 606 C CA . GLU A 1 80 ? 25.047 -3.397 -13.884 1.00 91.69 80 GLU A CA 1
ATOM 607 C C . GLU A 1 80 ? 23.704 -4.070 -14.150 1.00 91.69 80 GLU A C 1
ATOM 609 O O . GLU A 1 80 ? 22.988 -4.367 -13.198 1.00 91.69 80 GLU A O 1
ATOM 614 N N . GLN A 1 81 ? 23.404 -4.426 -15.402 1.00 92.19 81 GLN A N 1
ATOM 615 C CA . GLN A 1 81 ? 22.194 -5.181 -15.745 1.00 92.19 81 GLN A CA 1
ATOM 616 C C . GLN A 1 81 ? 22.130 -6.533 -15.016 1.00 92.19 81 GLN A C 1
ATOM 618 O O . GLN A 1 81 ? 21.095 -6.897 -14.452 1.00 92.19 81 GLN A O 1
ATOM 623 N N . ILE A 1 82 ? 23.253 -7.261 -14.948 1.00 93.56 82 ILE A N 1
ATOM 624 C CA . ILE A 1 82 ? 23.357 -8.500 -14.160 1.00 93.56 82 ILE A CA 1
ATOM 625 C C . ILE A 1 82 ? 23.164 -8.210 -12.666 1.00 93.56 82 ILE A C 1
ATOM 627 O O . ILE A 1 82 ? 22.466 -8.958 -11.980 1.00 93.56 82 ILE A O 1
ATOM 631 N N . GLY A 1 83 ? 23.758 -7.129 -12.155 1.00 91.81 83 GLY A N 1
ATOM 632 C CA . GLY A 1 83 ? 23.607 -6.693 -10.768 1.00 91.81 83 GLY A CA 1
ATOM 633 C C . GLY A 1 83 ? 22.156 -6.371 -10.403 1.00 91.81 83 GLY A C 1
ATOM 634 O O . GLY A 1 83 ? 21.675 -6.812 -9.360 1.00 91.81 83 GLY A O 1
ATOM 635 N N . ILE A 1 84 ? 21.438 -5.674 -11.283 1.00 92.19 84 ILE A N 1
ATOM 636 C CA . ILE A 1 84 ? 20.018 -5.339 -11.134 1.00 92.19 84 ILE A CA 1
ATOM 637 C C . ILE A 1 84 ? 19.168 -6.613 -11.139 1.00 92.19 84 ILE A C 1
ATOM 639 O O . ILE A 1 84 ? 18.352 -6.805 -10.237 1.00 92.19 84 ILE A O 1
ATOM 643 N N . ALA A 1 85 ? 19.401 -7.525 -12.087 1.00 89.38 85 ALA A N 1
ATOM 644 C CA . ALA A 1 85 ? 18.687 -8.800 -12.155 1.00 89.38 85 ALA A CA 1
ATOM 645 C C . ALA A 1 85 ? 18.931 -9.669 -10.906 1.00 89.38 85 ALA A C 1
ATOM 647 O O . ALA A 1 85 ? 17.996 -10.247 -10.347 1.00 89.38 85 ALA A O 1
ATOM 648 N N . ALA A 1 86 ? 20.176 -9.727 -10.424 1.00 91.19 86 ALA A N 1
ATOM 649 C CA . ALA A 1 86 ? 20.522 -10.427 -9.190 1.00 91.19 86 ALA A CA 1
ATOM 650 C C . ALA A 1 86 ? 19.867 -9.779 -7.957 1.00 91.19 86 ALA A C 1
ATOM 652 O O . ALA A 1 86 ? 19.370 -10.485 -7.079 1.00 91.19 86 ALA A O 1
ATOM 653 N N . GLY A 1 87 ? 19.825 -8.444 -7.905 1.00 90.19 87 GLY A N 1
ATOM 654 C CA . GLY A 1 87 ? 19.138 -7.686 -6.861 1.00 90.19 87 GLY A CA 1
ATOM 655 C C . GLY A 1 87 ? 17.636 -7.971 -6.826 1.00 90.19 87 GLY A C 1
ATOM 656 O O . GLY A 1 87 ? 17.100 -8.282 -5.762 1.00 90.19 87 GLY A O 1
ATOM 657 N N . ALA A 1 88 ? 16.976 -7.956 -7.987 1.00 88.38 88 ALA A N 1
ATOM 658 C CA . ALA A 1 88 ? 15.555 -8.279 -8.117 1.00 88.38 88 ALA A CA 1
ATOM 659 C C . ALA A 1 88 ? 15.242 -9.703 -7.619 1.00 88.38 88 ALA A C 1
ATOM 661 O O . ALA A 1 88 ? 14.300 -9.896 -6.853 1.00 88.38 88 ALA A O 1
ATOM 662 N N . ALA A 1 89 ? 16.092 -10.684 -7.947 1.00 87.00 89 ALA A N 1
ATOM 663 C CA . ALA A 1 89 ? 15.923 -12.068 -7.499 1.00 87.00 89 ALA A CA 1
ATOM 664 C C . ALA A 1 89 ? 16.014 -12.244 -5.967 1.00 87.00 89 ALA A C 1
ATOM 666 O O . ALA A 1 89 ? 15.400 -13.150 -5.404 1.00 87.00 89 ALA A O 1
ATOM 667 N N . ILE A 1 90 ? 16.777 -11.391 -5.273 1.00 92.06 90 ILE A N 1
ATOM 668 C CA . ILE A 1 90 ? 16.910 -11.425 -3.804 1.00 92.06 90 ILE A CA 1
ATOM 669 C C . ILE A 1 90 ? 15.821 -10.583 -3.122 1.00 92.06 90 ILE A C 1
ATOM 671 O O . ILE A 1 90 ? 15.490 -10.818 -1.957 1.00 92.06 90 ILE A O 1
ATOM 675 N N . ALA A 1 91 ? 15.233 -9.620 -3.828 1.00 89.12 91 ALA A N 1
ATOM 676 C CA . ALA A 1 91 ? 14.201 -8.765 -3.265 1.00 89.12 91 ALA A CA 1
ATOM 677 C C . ALA A 1 91 ? 12.881 -9.506 -3.013 1.00 89.12 91 ALA A C 1
ATOM 679 O O . ALA A 1 91 ? 12.211 -9.245 -2.017 1.00 89.12 91 ALA A O 1
ATOM 680 N N . ASP A 1 92 ? 12.554 -10.492 -3.842 1.00 86.62 92 ASP A N 1
ATOM 681 C CA . ASP A 1 92 ? 11.376 -11.346 -3.688 1.00 86.62 92 ASP A CA 1
ATOM 682 C C . ASP A 1 92 ? 11.199 -11.936 -2.266 1.00 86.62 92 ASP A C 1
ATOM 684 O O . ASP A 1 92 ? 10.185 -11.668 -1.614 1.00 86.62 92 ASP A O 1
ATOM 688 N N . PRO A 1 93 ? 12.165 -12.696 -1.712 1.00 88.88 93 PRO A N 1
ATOM 689 C CA . PRO A 1 93 ? 12.069 -13.225 -0.347 1.00 88.88 93 PRO A CA 1
ATOM 690 C C . PRO A 1 93 ? 12.224 -12.157 0.748 1.00 88.88 93 PRO A C 1
ATOM 692 O O . PRO A 1 93 ? 11.974 -12.441 1.926 1.00 88.88 93 PRO A O 1
ATOM 695 N N . LEU A 1 94 ? 12.685 -10.950 0.410 1.00 89.94 94 LEU A N 1
ATOM 696 C CA . LEU A 1 94 ? 12.701 -9.818 1.334 1.00 89.94 94 LEU A CA 1
ATOM 697 C C . LEU A 1 94 ? 11.300 -9.211 1.460 1.00 89.94 94 LEU A C 1
ATOM 699 O O . LEU A 1 94 ? 10.852 -8.972 2.582 1.00 89.94 94 LEU A O 1
ATOM 703 N N . ILE A 1 95 ? 10.583 -9.049 0.343 1.00 89.81 95 ILE A N 1
ATOM 704 C CA . ILE A 1 95 ? 9.189 -8.587 0.316 1.00 89.81 95 ILE A CA 1
ATOM 705 C C . ILE A 1 95 ? 8.323 -9.485 1.205 1.00 89.81 95 ILE A C 1
ATOM 707 O O . ILE A 1 95 ? 7.594 -8.970 2.047 1.00 89.81 95 ILE A O 1
ATOM 711 N N . ASP A 1 96 ? 8.471 -10.811 1.136 1.00 87.94 96 ASP A N 1
ATOM 712 C CA . ASP A 1 96 ? 7.700 -11.729 1.995 1.00 87.94 96 ASP A CA 1
ATOM 713 C C . ASP A 1 96 ? 7.931 -11.525 3.496 1.00 87.94 96 ASP A C 1
ATOM 715 O O . ASP A 1 96 ? 7.031 -11.751 4.305 1.00 87.94 96 ASP A O 1
ATOM 719 N N . ARG A 1 97 ? 9.133 -11.090 3.892 1.00 87.69 97 ARG A N 1
ATOM 720 C CA . ARG A 1 97 ? 9.460 -10.827 5.301 1.00 87.69 97 ARG A CA 1
ATOM 721 C C . ARG A 1 97 ? 9.012 -9.444 5.758 1.00 87.69 97 ARG A C 1
ATOM 723 O O . ARG A 1 97 ? 8.672 -9.275 6.929 1.00 87.69 97 ARG A O 1
ATOM 730 N N . LEU A 1 98 ? 9.023 -8.469 4.854 1.00 86.06 98 LEU A N 1
ATOM 731 C CA . LEU A 1 98 ? 8.606 -7.098 5.140 1.00 86.06 98 LEU A CA 1
ATOM 732 C C . LEU A 1 98 ? 7.082 -6.945 5.114 1.00 86.06 98 LEU A C 1
ATOM 734 O O . LEU A 1 98 ? 6.522 -6.233 5.942 1.00 86.06 98 LEU A O 1
ATOM 738 N N . VAL A 1 99 ? 6.393 -7.660 4.228 1.00 87.88 99 VAL A N 1
ATOM 739 C CA . VAL A 1 99 ? 4.934 -7.603 4.059 1.00 87.88 99 VAL A CA 1
ATOM 740 C C . VAL A 1 99 ? 4.267 -8.702 4.888 1.00 87.88 99 VAL A C 1
ATOM 742 O O . VAL A 1 99 ? 3.508 -9.548 4.402 1.00 87.88 99 VAL A O 1
ATOM 745 N N . THR A 1 100 ? 4.581 -8.692 6.183 1.00 87.12 100 THR A N 1
ATOM 746 C CA . THR A 1 100 ? 3.925 -9.541 7.183 1.00 87.12 100 THR A CA 1
ATO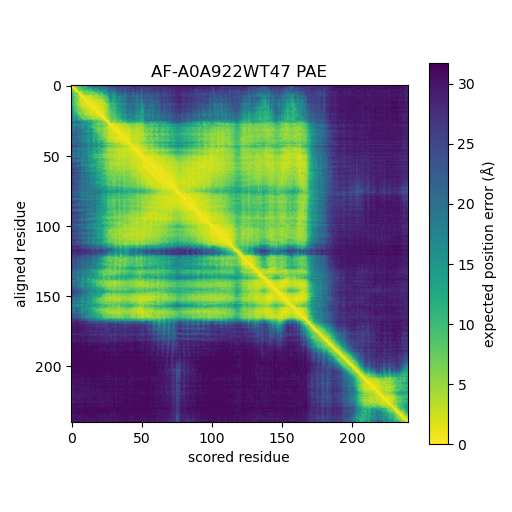M 747 C C . THR A 1 100 ? 2.893 -8.736 7.972 1.00 87.12 100 THR A C 1
ATOM 749 O O . THR A 1 100 ? 3.086 -7.529 8.158 1.00 87.12 100 THR A O 1
ATOM 752 N N . PRO A 1 101 ? 1.831 -9.376 8.502 1.00 82.94 101 PRO A N 1
ATOM 753 C CA . PRO A 1 101 ? 0.830 -8.686 9.319 1.00 82.94 101 PRO A CA 1
ATOM 754 C C . PRO A 1 101 ? 1.452 -7.886 10.468 1.00 82.94 101 PRO A C 1
ATOM 756 O O . PRO A 1 101 ? 1.111 -6.727 10.696 1.00 82.94 101 PRO A O 1
ATOM 759 N N . THR A 1 102 ? 2.448 -8.470 11.140 1.00 85.19 102 THR A N 1
ATOM 760 C CA . THR A 1 102 ? 3.166 -7.820 12.241 1.00 85.19 102 THR A CA 1
ATOM 761 C C . THR A 1 102 ? 4.003 -6.629 11.779 1.00 85.19 102 THR A C 1
ATOM 763 O O . THR A 1 102 ? 3.967 -5.587 12.431 1.00 85.19 102 THR A O 1
ATOM 766 N N . ALA A 1 103 ? 4.764 -6.761 10.689 1.00 85.69 103 ALA A N 1
ATOM 767 C CA . ALA A 1 103 ? 5.656 -5.701 10.221 1.00 85.69 103 ALA A CA 1
ATOM 768 C C . ALA A 1 103 ? 4.880 -4.491 9.689 1.00 85.69 103 ALA A C 1
ATOM 770 O O . ALA A 1 103 ? 5.188 -3.360 10.063 1.00 85.69 103 ALA A O 1
ATOM 771 N N . ILE A 1 104 ? 3.834 -4.730 8.890 1.00 86.44 104 ILE A N 1
ATOM 772 C CA . ILE A 1 104 ? 2.970 -3.668 8.367 1.00 86.44 104 ILE A CA 1
ATOM 773 C C . ILE A 1 104 ? 2.286 -2.931 9.516 1.00 86.44 104 ILE A C 1
ATOM 775 O O . ILE A 1 104 ? 2.342 -1.707 9.572 1.00 86.44 104 ILE A O 1
ATOM 779 N N . ARG A 1 105 ? 1.739 -3.654 10.498 1.00 83.69 105 ARG A N 1
ATOM 780 C CA . ARG A 1 105 ? 1.166 -3.035 11.697 1.00 83.69 105 ARG A CA 1
ATOM 781 C C . ARG A 1 105 ? 2.162 -2.118 12.405 1.00 83.69 105 ARG A C 1
ATOM 783 O O . ARG A 1 105 ? 1.835 -0.968 12.659 1.00 83.69 105 ARG A O 1
ATOM 790 N N . ILE A 1 106 ? 3.369 -2.603 12.706 1.00 86.31 106 ILE A N 1
ATOM 791 C CA . ILE A 1 106 ? 4.396 -1.799 13.393 1.00 86.31 106 ILE A CA 1
ATOM 792 C C . ILE A 1 106 ? 4.751 -0.555 12.570 1.00 86.31 106 ILE A C 1
ATOM 794 O O . ILE A 1 106 ? 4.934 0.520 13.137 1.00 86.31 106 ILE A O 1
ATOM 798 N N . ALA A 1 107 ? 4.831 -0.682 11.243 1.00 86.56 107 ALA A N 1
ATOM 799 C CA . ALA A 1 107 ? 5.087 0.448 10.361 1.00 86.56 107 ALA A CA 1
ATOM 800 C C . ALA A 1 107 ? 3.966 1.499 10.443 1.00 86.56 107 ALA A C 1
ATOM 802 O O . ALA A 1 107 ? 4.258 2.680 10.627 1.00 86.56 107 ALA A O 1
ATOM 803 N N . PHE A 1 108 ? 2.699 1.075 10.380 1.00 83.50 108 PHE A N 1
ATOM 804 C CA . PHE A 1 108 ? 1.545 1.968 10.506 1.00 83.50 108 PHE A CA 1
ATOM 805 C C . PHE A 1 108 ? 1.426 2.582 11.905 1.00 83.50 108 PHE A C 1
ATOM 807 O O . PHE A 1 108 ? 1.206 3.782 12.012 1.00 83.50 108 PHE A O 1
ATOM 814 N N . GLU A 1 109 ? 1.630 1.810 12.974 1.00 83.69 109 GLU A N 1
ATOM 815 C CA . GLU A 1 109 ? 1.623 2.312 14.356 1.00 83.69 109 GLU A CA 1
ATOM 816 C C . GLU A 1 109 ? 2.713 3.359 14.580 1.00 83.69 109 GLU A C 1
ATOM 818 O O . GLU A 1 109 ? 2.454 4.405 15.168 1.00 83.69 109 GLU A O 1
ATOM 823 N N . ARG A 1 110 ? 3.930 3.109 14.081 1.00 84.44 110 ARG A N 1
ATOM 824 C CA . ARG A 1 110 ? 5.033 4.069 14.173 1.00 84.44 110 ARG A CA 1
ATOM 825 C C . ARG A 1 110 ? 4.719 5.348 13.399 1.00 84.44 110 ARG A C 1
ATOM 827 O O . ARG A 1 110 ? 4.948 6.431 13.923 1.00 84.44 110 ARG A O 1
ATOM 834 N N . ARG A 1 111 ? 4.188 5.222 12.179 1.00 80.12 111 ARG A N 1
ATOM 835 C CA . ARG A 1 111 ? 3.790 6.362 11.339 1.00 80.12 111 ARG A CA 1
ATOM 836 C C . ARG A 1 111 ? 2.681 7.180 12.006 1.00 80.12 111 ARG A C 1
ATOM 838 O O . ARG A 1 111 ? 2.763 8.403 12.031 1.00 80.12 111 ARG A O 1
ATOM 845 N N . ALA A 1 112 ? 1.675 6.510 12.564 1.00 76.81 112 ALA A N 1
ATOM 846 C CA . ALA A 1 112 ? 0.587 7.149 13.293 1.00 76.81 112 ALA A CA 1
ATOM 847 C C . ALA A 1 112 ? 1.099 7.851 14.561 1.00 76.81 112 ALA A C 1
ATOM 849 O O . ALA A 1 112 ? 0.699 8.977 14.826 1.00 76.81 112 ALA A O 1
ATOM 850 N N . ALA A 1 113 ? 2.029 7.235 15.300 1.00 75.81 113 ALA A N 1
ATOM 851 C CA . ALA A 1 113 ? 2.639 7.834 16.487 1.00 75.81 113 ALA A CA 1
ATOM 852 C C . ALA A 1 113 ? 3.498 9.068 16.161 1.00 75.81 113 ALA A C 1
ATOM 854 O O . ALA A 1 113 ? 3.419 10.060 16.873 1.00 75.81 113 ALA A O 1
ATOM 855 N N . GLU A 1 114 ? 4.275 9.031 15.073 1.00 72.62 114 GLU A N 1
ATOM 856 C CA . GLU A 1 114 ? 5.076 10.168 14.590 1.00 72.62 114 GLU A CA 1
ATOM 857 C C . GLU A 1 114 ? 4.194 11.354 14.170 1.00 72.62 114 GLU A C 1
ATOM 859 O O . GLU A 1 114 ? 4.522 12.508 14.429 1.00 72.62 114 GLU A O 1
ATOM 864 N N . LYS A 1 115 ? 3.041 11.076 13.554 1.00 66.75 115 LYS A N 1
ATOM 865 C CA . LYS A 1 115 ? 2.058 12.099 13.177 1.00 66.75 115 LYS A CA 1
ATOM 866 C C . LYS A 1 115 ? 1.238 12.626 14.365 1.00 66.75 115 LYS A C 1
ATOM 868 O O . LYS A 1 115 ? 0.798 13.767 14.308 1.00 66.75 115 LYS A O 1
ATOM 873 N N . ALA A 1 116 ? 1.085 11.843 15.434 1.00 62.66 116 ALA A N 1
ATOM 874 C CA . ALA A 1 116 ? 0.323 12.202 16.635 1.00 62.66 116 ALA A CA 1
ATOM 875 C C . ALA A 1 116 ? 1.088 13.086 17.644 1.00 62.66 116 ALA A C 1
ATOM 877 O O . ALA A 1 116 ? 0.510 13.517 18.641 1.00 62.66 116 ALA A O 1
ATOM 878 N N . GLU A 1 117 ? 2.376 13.388 17.422 1.00 62.50 117 GLU A N 1
ATOM 879 C CA . GLU A 1 117 ? 3.126 14.332 18.274 1.00 62.50 117 GLU A CA 1
ATOM 880 C C . GLU A 1 117 ? 2.680 15.804 18.097 1.00 62.50 117 GLU A C 1
ATOM 882 O O . GLU A 1 117 ? 3.153 16.685 18.817 1.00 62.50 117 GLU A O 1
ATOM 887 N N . GLY A 1 118 ? 1.723 16.080 17.201 1.00 57.16 118 GLY A N 1
ATOM 888 C CA . GLY A 1 118 ? 1.079 17.381 17.021 1.00 57.16 118 GLY A CA 1
ATOM 889 C C . GLY A 1 118 ? -0.444 17.264 16.997 1.00 57.16 118 GLY A C 1
ATOM 890 O O . GLY A 1 118 ? -1.028 17.191 15.925 1.00 57.16 118 GLY A O 1
ATOM 891 N N . GLU A 1 119 ? -1.061 17.311 18.181 1.00 52.72 119 GLU A N 1
ATOM 892 C CA . GLU A 1 119 ? -2.507 17.138 18.405 1.00 52.72 119 GLU A CA 1
ATOM 893 C C . GLU A 1 119 ? -3.006 15.715 18.090 1.00 52.72 119 GLU A C 1
ATOM 895 O O . GLU A 1 119 ? -2.394 14.954 17.352 1.00 52.72 119 GLU A O 1
ATOM 900 N N . GLU A 1 120 ? -4.099 15.304 18.730 1.00 53.47 120 GLU A N 1
ATOM 901 C CA . GLU A 1 120 ? -4.729 13.988 18.570 1.00 53.47 120 GLU A CA 1
ATOM 902 C C . GLU A 1 120 ? -5.435 13.909 17.198 1.00 53.47 120 GLU A C 1
ATOM 904 O O . GLU A 1 120 ? -6.649 13.743 17.089 1.00 53.47 120 GLU A O 1
ATOM 909 N N . THR A 1 121 ? -4.689 14.149 16.121 1.00 55.88 121 THR A N 1
ATOM 910 C CA . THR A 1 121 ? -5.194 14.249 14.759 1.00 55.88 121 THR A CA 1
ATOM 911 C C . THR A 1 121 ? -5.147 12.896 14.077 1.00 55.88 121 THR A C 1
ATOM 913 O O . THR A 1 121 ? -4.178 12.139 14.086 1.00 55.88 121 THR A O 1
ATOM 916 N N . ASP A 1 122 ? -6.295 12.581 13.500 1.00 66.19 122 ASP A N 1
ATOM 917 C CA . ASP A 1 122 ? -6.587 11.357 12.792 1.00 66.19 122 ASP A CA 1
ATOM 918 C C . ASP A 1 122 ? -5.616 11.144 11.625 1.00 66.19 122 ASP A C 1
ATOM 920 O O . ASP A 1 122 ? -5.812 11.751 10.582 1.00 66.19 122 ASP A O 1
ATOM 924 N N . PHE A 1 123 ? -4.595 10.285 11.759 1.00 71.94 123 PHE A N 1
ATOM 925 C CA . PHE A 1 123 ? -3.645 10.002 10.667 1.00 71.94 123 PHE A CA 1
ATOM 926 C C . PHE A 1 123 ? -4.359 9.686 9.343 1.00 71.94 123 PHE A C 1
ATOM 928 O O . PHE A 1 123 ? -3.989 10.205 8.291 1.00 71.94 123 PHE A O 1
ATOM 935 N N . PHE A 1 124 ? -5.414 8.871 9.389 1.00 70.88 124 PHE A N 1
ATOM 936 C CA . PHE A 1 124 ? -6.166 8.478 8.198 1.00 70.88 124 PHE A CA 1
ATOM 937 C C . PHE A 1 124 ? -7.168 9.546 7.742 1.00 70.88 124 PHE A C 1
ATOM 939 O O . PHE A 1 124 ? -7.422 9.679 6.546 1.00 70.88 124 PHE A O 1
ATOM 946 N N . GLY A 1 125 ? -7.704 10.336 8.669 1.00 68.94 125 GLY A N 1
ATOM 947 C CA . GLY A 1 125 ? -8.519 11.516 8.384 1.00 68.94 125 GLY A CA 1
ATOM 948 C C . GLY A 1 125 ? -7.713 12.656 7.758 1.00 68.94 125 GLY A C 1
ATOM 949 O O . GLY A 1 125 ? -8.203 13.321 6.848 1.00 68.94 125 GLY A O 1
ATOM 950 N N . GLU A 1 126 ? -6.462 12.842 8.172 1.00 71.25 126 GLU A N 1
ATOM 951 C CA . GLU A 1 126 ? -5.503 13.768 7.573 1.00 71.25 126 GLU A CA 1
ATOM 952 C C . GLU A 1 126 ? -5.047 13.256 6.208 1.00 71.25 126 GLU A C 1
ATOM 954 O O . GLU A 1 126 ? -5.056 14.019 5.254 1.00 71.25 126 GLU A O 1
ATOM 959 N N . LEU A 1 127 ? -4.778 11.954 6.053 1.00 72.50 127 LEU A N 1
ATOM 960 C CA . LEU A 1 127 ? -4.566 11.345 4.734 1.00 72.50 127 LEU A CA 1
ATOM 961 C C . LEU A 1 127 ? -5.748 11.594 3.783 1.00 72.50 127 LEU A C 1
ATOM 963 O O . LEU A 1 127 ? -5.534 11.881 2.609 1.00 72.50 127 LEU A O 1
ATOM 967 N N . ALA A 1 128 ? -6.988 11.505 4.274 1.00 69.62 128 ALA A N 1
ATOM 968 C CA . ALA A 1 128 ? -8.190 11.753 3.477 1.00 69.62 128 ALA A CA 1
ATOM 969 C C . ALA A 1 128 ? -8.436 13.239 3.173 1.00 69.62 128 ALA A C 1
ATOM 971 O O . ALA A 1 128 ? -9.044 13.557 2.153 1.00 69.62 128 ALA A O 1
ATOM 972 N N . SER A 1 129 ? -8.025 14.133 4.076 1.00 70.44 129 SER A N 1
ATOM 973 C CA . SER A 1 129 ? -8.265 15.578 3.964 1.00 70.44 129 SER A CA 1
ATOM 974 C C . SER A 1 129 ? -7.152 16.294 3.203 1.00 70.44 129 SER A C 1
ATOM 976 O O . SER A 1 129 ? -7.415 17.249 2.477 1.00 70.44 129 SER A O 1
ATOM 978 N N . ASP A 1 130 ? -5.914 15.844 3.388 1.00 72.75 130 ASP A N 1
ATOM 979 C CA . ASP A 1 130 ? -4.709 16.430 2.810 1.00 72.75 130 ASP A CA 1
ATOM 980 C C . ASP A 1 130 ? -4.269 15.713 1.526 1.00 72.75 130 ASP A C 1
ATOM 982 O O . ASP A 1 130 ? -3.596 16.311 0.683 1.00 72.75 130 ASP A O 1
ATOM 986 N N . GLY A 1 131 ? -4.662 14.446 1.361 1.00 71.56 131 GLY A N 1
ATOM 987 C CA . GLY A 1 131 ? -4.456 13.664 0.146 1.00 71.56 131 GLY A CA 1
ATOM 988 C C . GLY A 1 131 ? -5.599 13.797 -0.863 1.00 71.56 131 GLY A C 1
ATOM 989 O O . GLY A 1 131 ? -6.748 14.061 -0.511 1.00 71.56 131 GLY A O 1
ATOM 990 N N . SER A 1 132 ? -5.295 13.590 -2.145 1.00 76.31 132 SER A N 1
ATOM 991 C CA . SER A 1 132 ? -6.313 13.492 -3.191 1.00 76.31 132 SER A CA 1
ATOM 992 C C . SER A 1 132 ? -6.796 12.050 -3.320 1.00 76.31 132 SER A C 1
ATOM 994 O O . SER A 1 132 ? -6.015 11.116 -3.513 1.00 76.31 132 SER A O 1
ATOM 996 N N . ILE A 1 133 ? -8.113 11.859 -3.225 1.00 79.25 133 ILE A N 1
ATOM 997 C CA . ILE A 1 133 ? -8.743 10.574 -3.529 1.00 79.25 133 ILE A CA 1
ATOM 998 C C . ILE A 1 133 ? -9.016 10.538 -5.031 1.00 79.25 133 ILE A C 1
ATOM 1000 O O . ILE A 1 133 ? -9.995 11.103 -5.521 1.00 79.25 133 ILE A O 1
ATOM 1004 N N . GLU A 1 134 ? -8.140 9.866 -5.766 1.00 80.25 134 GLU A N 1
ATOM 1005 C CA . GLU A 1 134 ? -8.349 9.537 -7.168 1.00 80.25 134 GLU A CA 1
ATOM 1006 C C . GLU A 1 134 ? -9.158 8.253 -7.265 1.00 80.25 134 GLU A C 1
ATOM 1008 O O . GLU A 1 134 ? -8.849 7.237 -6.641 1.00 80.25 134 GLU A O 1
ATOM 1013 N N . ARG A 1 135 ? -10.230 8.280 -8.048 1.00 72.00 135 ARG A N 1
ATOM 1014 C CA . ARG A 1 135 ? -11.141 7.148 -8.123 1.00 72.00 135 ARG A CA 1
ATOM 1015 C C . ARG A 1 135 ? -11.090 6.496 -9.493 1.00 72.00 135 ARG A C 1
ATOM 1017 O O . ARG A 1 135 ? -11.486 7.102 -10.486 1.00 72.00 135 ARG A O 1
ATOM 1024 N N . SER A 1 136 ? -10.711 5.225 -9.510 1.00 71.44 136 SER A N 1
ATOM 1025 C CA . SER A 1 136 ? -10.625 4.410 -10.719 1.00 71.44 136 SER A CA 1
ATOM 1026 C C . SER A 1 136 ? -11.832 3.470 -10.791 1.00 71.44 136 SER A C 1
ATOM 1028 O O . SER A 1 136 ? -11.800 2.304 -10.410 1.00 71.44 136 SER A O 1
ATOM 1030 N N . GLY A 1 137 ? -12.966 4.000 -11.254 1.00 70.94 137 GLY A N 1
ATOM 1031 C CA . GLY A 1 137 ? -14.194 3.225 -11.452 1.00 70.94 137 GLY A CA 1
ATOM 1032 C C . GLY A 1 137 ? -14.955 2.867 -10.163 1.00 70.94 137 GLY A C 1
ATOM 1033 O O . GLY A 1 137 ? -14.996 3.621 -9.185 1.00 70.94 137 GLY A O 1
ATOM 1034 N N . PHE A 1 138 ? -15.658 1.727 -10.183 1.00 70.25 138 PHE A N 1
ATOM 1035 C CA . PHE A 1 138 ? -16.548 1.320 -9.085 1.00 70.25 138 PHE A CA 1
ATOM 1036 C C . PHE A 1 138 ? -15.824 0.532 -7.988 1.00 70.25 138 PHE A C 1
ATOM 1038 O O . PHE A 1 138 ? -16.329 0.503 -6.868 1.00 70.25 138 PHE A O 1
ATOM 1045 N N . GLY A 1 139 ? -14.707 -0.125 -8.306 1.00 81.25 139 GLY A N 1
ATOM 1046 C CA . GLY A 1 139 ? -14.080 -1.144 -7.461 1.00 81.25 139 GLY A CA 1
ATOM 1047 C C . GLY A 1 139 ? -12.736 -0.769 -6.850 1.00 81.25 139 GLY A C 1
ATOM 1048 O O . GLY A 1 139 ? -12.295 -1.506 -5.981 1.00 81.25 139 GLY A O 1
ATOM 1049 N N . SER A 1 140 ? -12.117 0.344 -7.246 1.00 83.31 140 SER A N 1
ATOM 1050 C CA . SER A 1 140 ? -10.841 0.782 -6.683 1.00 83.31 140 SER A CA 1
ATOM 1051 C C . SER A 1 140 ? -10.806 2.290 -6.445 1.00 83.31 140 SER A C 1
ATOM 1053 O O . SER A 1 140 ? -11.481 3.079 -7.119 1.00 83.31 140 SER A O 1
ATOM 1055 N N . PHE A 1 141 ? -10.041 2.697 -5.440 1.00 86.44 141 PHE A N 1
ATOM 1056 C CA . PHE A 1 141 ? -9.674 4.090 -5.229 1.00 86.44 141 PHE A CA 1
ATOM 1057 C C . PHE A 1 141 ? -8.210 4.175 -4.809 1.00 86.44 141 PHE A C 1
ATOM 1059 O O . PHE A 1 141 ? -7.669 3.264 -4.184 1.00 86.44 141 PHE A O 1
ATOM 1066 N N . ARG A 1 142 ? -7.572 5.281 -5.163 1.00 87.12 142 ARG A N 1
ATOM 1067 C CA . ARG A 1 142 ? -6.202 5.615 -4.812 1.00 87.12 142 ARG A CA 1
ATOM 1068 C C . ARG A 1 142 ? -6.224 6.858 -3.939 1.00 87.12 142 ARG A C 1
ATOM 1070 O O . AR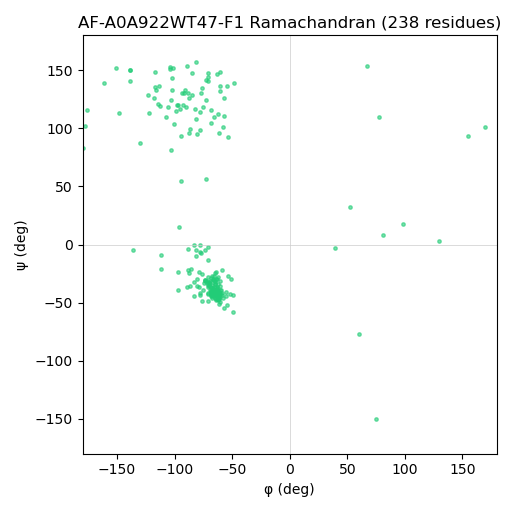G A 1 142 ? -6.891 7.834 -4.263 1.00 87.12 142 ARG A O 1
ATOM 1077 N N . LEU A 1 143 ? -5.496 6.820 -2.838 1.00 85.12 143 LEU A N 1
ATOM 1078 C CA . LEU A 1 143 ? -5.270 7.965 -1.974 1.00 85.12 143 LEU A CA 1
ATOM 1079 C C . LEU A 1 143 ? -3.830 8.422 -2.171 1.00 85.12 143 LEU A C 1
ATOM 1081 O O . LEU A 1 143 ? -2.911 7.706 -1.783 1.00 85.12 143 LEU A O 1
ATOM 1085 N N . VAL A 1 144 ? -3.643 9.575 -2.808 1.00 84.56 144 VAL A N 1
ATOM 1086 C CA . VAL A 1 144 ? -2.326 10.159 -3.084 1.00 84.56 144 VAL A CA 1
ATOM 1087 C C . VAL A 1 144 ? -2.025 11.192 -2.010 1.00 84.56 144 VAL A C 1
ATOM 1089 O O . VAL A 1 144 ? -2.765 12.161 -1.848 1.00 84.56 144 VAL A O 1
ATOM 1092 N N . THR A 1 145 ? -0.950 10.996 -1.257 1.00 81.25 145 THR A N 1
ATOM 1093 C CA . THR A 1 145 ? -0.492 11.970 -0.266 1.00 81.25 145 THR A CA 1
ATOM 1094 C C . THR A 1 145 ? 0.313 13.076 -0.936 1.00 81.25 145 THR A C 1
ATOM 1096 O O . THR A 1 145 ? 0.920 12.878 -1.990 1.00 81.25 145 THR A O 1
ATOM 1099 N N . LYS A 1 146 ? 0.402 14.245 -0.292 1.00 77.44 146 LYS A N 1
ATOM 1100 C CA . LYS A 1 146 ? 1.297 15.325 -0.748 1.00 77.44 146 LYS A CA 1
ATOM 1101 C C . LYS A 1 146 ? 2.770 14.918 -0.799 1.00 77.44 146 LYS A C 1
ATOM 1103 O O . LYS A 1 146 ? 3.547 15.525 -1.524 1.00 77.44 146 LYS A O 1
ATOM 1108 N N . GLU A 1 147 ? 3.143 13.891 -0.041 1.00 73.69 147 GLU A N 1
ATOM 1109 C CA . GLU A 1 147 ? 4.491 13.315 0.003 1.00 73.69 147 GLU A CA 1
ATOM 1110 C C . GLU A 1 147 ? 4.770 12.401 -1.210 1.00 73.69 147 GLU A C 1
ATOM 1112 O O . GLU A 1 147 ? 5.854 11.836 -1.316 1.00 73.69 147 GLU A O 1
ATOM 1117 N N . GLY A 1 148 ? 3.798 12.230 -2.117 1.00 74.56 148 GLY A N 1
ATOM 1118 C CA . GLY A 1 148 ? 3.913 11.382 -3.302 1.00 74.56 148 GLY A CA 1
ATOM 1119 C C . GLY A 1 148 ? 3.678 9.895 -3.029 1.00 74.56 148 GLY A C 1
ATOM 1120 O O . GLY A 1 148 ? 3.882 9.071 -3.912 1.00 74.56 148 GLY A O 1
ATOM 1121 N N . VAL A 1 149 ? 3.237 9.507 -1.831 1.00 81.62 149 VAL A N 1
ATOM 1122 C CA . VAL A 1 149 ? 2.897 8.109 -1.536 1.00 81.62 149 VAL A CA 1
ATOM 1123 C C . VAL A 1 149 ? 1.438 7.870 -1.901 1.00 81.62 149 VAL A C 1
ATOM 1125 O O . VAL A 1 149 ? 0.559 8.632 -1.514 1.00 81.62 149 VAL A O 1
ATOM 1128 N N . SER A 1 150 ? 1.165 6.809 -2.646 1.00 84.62 150 SER A N 1
ATOM 1129 C CA . SER A 1 150 ? -0.172 6.447 -3.101 1.00 84.62 150 SER A CA 1
ATOM 1130 C C . SER A 1 150 ? -0.614 5.128 -2.479 1.00 84.62 150 SER A C 1
ATOM 1132 O O . SER A 1 150 ? 0.011 4.092 -2.686 1.00 84.62 150 SER A O 1
ATOM 1134 N N . PHE A 1 151 ? -1.723 5.142 -1.748 1.00 87.25 151 PHE A N 1
ATOM 1135 C CA . PHE A 1 151 ? -2.352 3.945 -1.196 1.00 87.25 151 PHE A CA 1
ATOM 1136 C C . PHE A 1 151 ? -3.494 3.506 -2.108 1.00 87.25 151 PHE A C 1
ATOM 1138 O O . PHE A 1 151 ? -4.430 4.273 -2.333 1.00 87.25 151 PHE A O 1
ATOM 1145 N N . VAL A 1 152 ? -3.430 2.289 -2.643 1.00 88.44 152 VAL A N 1
ATOM 1146 C CA . VAL A 1 152 ? -4.457 1.740 -3.536 1.00 88.44 152 VAL A CA 1
ATOM 1147 C C . VAL A 1 152 ? -5.320 0.758 -2.771 1.00 88.44 152 VAL A C 1
ATOM 1149 O O . VAL A 1 152 ? -4.836 -0.223 -2.203 1.00 88.44 152 VAL A O 1
ATOM 1152 N N . PHE A 1 153 ? -6.617 1.021 -2.798 1.00 88.69 153 PHE A N 1
ATOM 1153 C CA . PHE A 1 153 ? -7.626 0.190 -2.180 1.00 88.69 153 PHE A CA 1
ATOM 1154 C C . PHE A 1 153 ? -8.513 -0.426 -3.247 1.00 88.69 153 PHE A C 1
ATOM 1156 O O . PHE A 1 153 ? -8.989 0.265 -4.150 1.00 88.69 153 PHE A O 1
ATOM 1163 N N . GLU A 1 154 ? -8.802 -1.710 -3.089 1.00 88.56 154 GLU A N 1
ATOM 1164 C CA . GLU A 1 154 ? -9.789 -2.421 -3.889 1.00 88.56 154 GLU A CA 1
ATOM 1165 C C . GLU A 1 154 ? -10.931 -2.928 -3.029 1.00 88.56 154 GLU A C 1
ATOM 1167 O O . GLU A 1 154 ? -10.786 -3.237 -1.844 1.00 88.56 154 GLU A O 1
ATOM 1172 N N . ARG A 1 155 ? -12.114 -2.987 -3.630 1.00 85.19 155 ARG A N 1
ATOM 1173 C CA . ARG A 1 155 ? -13.297 -3.479 -2.951 1.00 85.19 155 ARG A CA 1
ATOM 1174 C C . ARG A 1 155 ? -13.322 -4.998 -2.994 1.00 85.19 155 A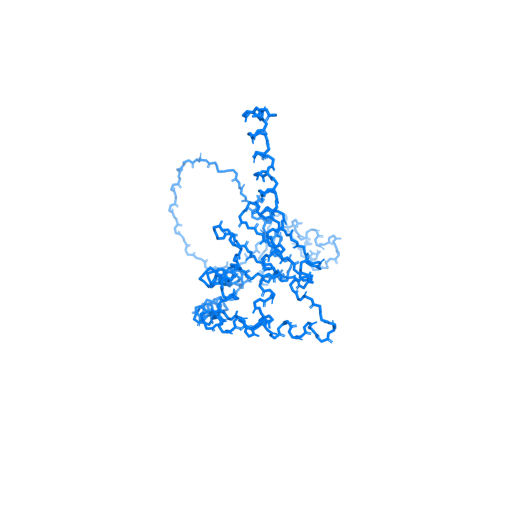RG A C 1
ATOM 1176 O O . ARG A 1 155 ? -13.555 -5.596 -4.042 1.00 85.19 155 ARG A O 1
ATOM 1183 N N . ASN A 1 156 ? -13.251 -5.600 -1.817 1.00 79.62 156 ASN A N 1
ATOM 1184 C CA . ASN A 1 156 ? -13.511 -7.008 -1.596 1.00 79.62 156 ASN A CA 1
ATOM 1185 C C . ASN A 1 156 ? -14.931 -7.195 -1.029 1.00 79.62 156 ASN A C 1
ATOM 1187 O O . ASN A 1 156 ? -15.186 -6.939 0.148 1.00 79.62 156 ASN A O 1
ATOM 1191 N N . TRP A 1 157 ? -15.869 -7.644 -1.872 1.00 69.25 157 TRP A N 1
ATOM 1192 C CA . 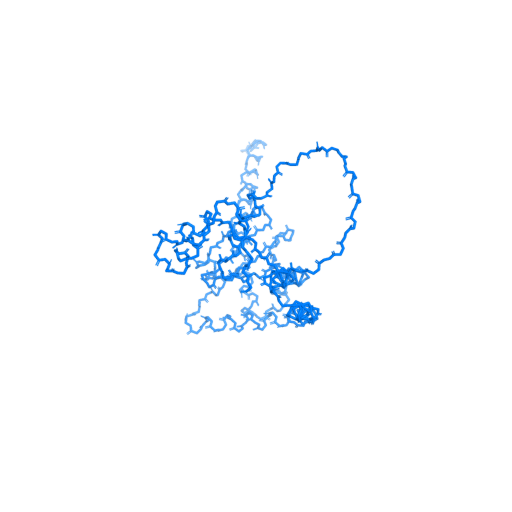TRP A 1 157 ? -17.293 -7.863 -1.556 1.00 69.25 157 TRP A CA 1
ATOM 1193 C C . TRP A 1 157 ? -18.040 -6.592 -1.091 1.00 69.25 157 TRP A C 1
ATOM 1195 O O . TRP A 1 157 ? -18.738 -5.969 -1.890 1.00 69.25 157 TRP A O 1
ATOM 1205 N N . PHE A 1 158 ? -17.846 -6.156 0.156 1.00 75.25 158 PHE A N 1
ATOM 1206 C CA . PHE A 1 158 ? -18.394 -4.911 0.718 1.00 75.25 158 PHE A CA 1
ATOM 1207 C C . PHE A 1 158 ? -17.381 -4.104 1.544 1.00 75.25 158 PHE A C 1
ATOM 1209 O O . PHE A 1 158 ? -17.707 -2.998 1.974 1.00 75.25 158 PHE A O 1
ATOM 1216 N N . SER A 1 159 ? -16.171 -4.625 1.764 1.00 73.19 159 SER A N 1
ATOM 1217 C CA . SER A 1 159 ? -15.095 -3.911 2.449 1.00 73.19 159 SER A CA 1
ATOM 1218 C C . SER A 1 159 ? -14.052 -3.422 1.453 1.00 73.19 159 SER A C 1
ATOM 1220 O O . SER A 1 159 ? -13.881 -3.987 0.373 1.00 73.19 159 SER A O 1
ATOM 1222 N N . TRP A 1 160 ? -13.362 -2.346 1.810 1.00 84.56 160 TRP A N 1
ATOM 1223 C CA . TRP A 1 160 ? -12.172 -1.910 1.093 1.00 84.56 160 TRP A CA 1
ATOM 1224 C C . TRP A 1 160 ? -10.958 -2.559 1.727 1.00 84.56 160 TRP A C 1
ATOM 1226 O O . TRP A 1 160 ? -10.825 -2.545 2.951 1.00 84.56 160 TRP A O 1
ATOM 1236 N N . LYS A 1 161 ? -10.090 -3.111 0.888 1.00 87.50 161 LYS A N 1
ATOM 1237 C CA . LYS A 1 161 ? -8.806 -3.652 1.298 1.00 87.50 161 LYS A CA 1
ATOM 1238 C C . LYS A 1 161 ? -7.689 -2.872 0.641 1.00 87.50 161 LYS A C 1
ATOM 1240 O O . LYS A 1 161 ? -7.758 -2.581 -0.549 1.00 87.50 161 LYS A O 1
ATOM 1245 N N . LEU A 1 162 ? -6.671 -2.538 1.420 1.00 89.00 162 LEU A N 1
ATOM 1246 C CA . LEU A 1 162 ? -5.419 -2.015 0.905 1.00 89.00 162 LEU A CA 1
ATOM 1247 C C . LEU A 1 162 ? -4.722 -3.139 0.139 1.00 89.00 162 LEU A C 1
ATOM 1249 O O . LEU A 1 162 ? -4.370 -4.159 0.735 1.00 89.00 162 LEU A O 1
ATOM 1253 N N . VAL A 1 163 ? -4.552 -2.945 -1.166 1.00 90.38 163 VAL A N 1
ATOM 1254 C CA . VAL A 1 163 ? -3.935 -3.929 -2.066 1.00 90.38 163 VAL A CA 1
ATOM 1255 C C . VAL A 1 163 ? -2.585 -3.476 -2.588 1.00 90.38 163 VAL A C 1
ATOM 1257 O O . VAL A 1 163 ? -1.805 -4.317 -2.996 1.00 90.38 163 VAL A O 1
ATOM 1260 N N . ALA A 1 164 ? -2.280 -2.175 -2.584 1.00 84.88 164 ALA A N 1
ATOM 1261 C CA . ALA A 1 164 ? -0.970 -1.697 -3.007 1.00 84.88 164 ALA A CA 1
ATOM 1262 C C . ALA A 1 164 ? -0.569 -0.403 -2.298 1.00 84.88 164 ALA A C 1
ATOM 1264 O O . ALA A 1 164 ? -1.408 0.426 -1.936 1.00 84.88 164 ALA A O 1
ATOM 1265 N N . ILE A 1 165 ? 0.740 -0.220 -2.150 1.00 86.56 165 ILE A N 1
ATOM 1266 C CA . ILE A 1 165 ? 1.366 1.043 -1.768 1.00 86.56 165 ILE A CA 1
ATOM 1267 C C . ILE A 1 165 ? 2.344 1.368 -2.889 1.00 86.56 165 ILE A C 1
ATOM 1269 O O . ILE A 1 165 ? 3.309 0.638 -3.094 1.00 86.56 165 ILE A O 1
ATOM 1273 N N . GLN A 1 166 ? 2.062 2.430 -3.631 1.00 83.06 166 GLN A N 1
ATOM 1274 C CA . GLN A 1 166 ? 2.922 2.926 -4.695 1.00 83.06 166 GLN A CA 1
ATOM 1275 C C . GLN A 1 166 ? 3.670 4.144 -4.169 1.00 83.06 166 GLN A C 1
ATOM 1277 O O . GLN A 1 166 ? 3.082 5.045 -3.571 1.00 83.06 166 GLN A O 1
ATOM 1282 N N . PHE A 1 167 ? 4.972 4.181 -4.391 1.00 78.94 167 PHE A N 1
ATOM 1283 C CA . PHE A 1 167 ? 5.769 5.372 -4.146 1.00 78.94 167 PHE A CA 1
ATOM 1284 C C . PHE A 1 167 ? 5.837 6.124 -5.468 1.00 78.94 167 PHE A C 1
ATOM 1286 O O . PHE A 1 167 ? 6.108 5.503 -6.492 1.00 78.94 167 PHE A O 1
ATOM 1293 N N . ALA A 1 168 ? 5.556 7.428 -5.484 1.00 61.09 168 ALA A N 1
ATOM 1294 C CA . ALA A 1 168 ? 5.733 8.209 -6.698 1.00 61.09 168 ALA A CA 1
ATOM 1295 C C . ALA A 1 168 ? 7.186 8.070 -7.161 1.00 61.09 168 ALA A C 1
ATOM 1297 O O . ALA A 1 168 ? 8.107 8.582 -6.520 1.00 61.09 168 ALA A O 1
ATOM 1298 N N . ALA A 1 169 ? 7.381 7.382 -8.285 1.00 51.97 169 ALA A N 1
ATOM 1299 C CA . ALA A 1 169 ? 8.611 7.498 -9.041 1.00 51.97 169 ALA A CA 1
ATOM 1300 C C . ALA A 1 169 ? 8.820 8.993 -9.351 1.00 51.97 169 ALA A C 1
ATOM 1302 O O . ALA A 1 169 ? 7.846 9.684 -9.677 1.00 51.97 169 ALA A O 1
ATOM 1303 N N . PRO A 1 170 ? 10.043 9.530 -9.213 1.00 42.50 170 PRO A N 1
ATOM 1304 C CA . PRO A 1 170 ? 10.304 10.957 -9.373 1.00 42.50 170 PRO A CA 1
ATOM 1305 C C . PRO A 1 170 ? 9.944 11.410 -10.791 1.00 42.50 170 PRO A C 1
ATOM 1307 O O . PRO A 1 170 ? 10.757 11.233 -11.681 1.00 42.50 170 PRO A O 1
ATOM 1310 N N . ALA A 1 171 ? 8.730 11.947 -10.989 1.00 44.22 171 ALA A N 1
ATOM 1311 C CA . ALA A 1 171 ? 8.129 12.606 -12.168 1.00 44.22 171 ALA A CA 1
ATOM 1312 C C . ALA A 1 171 ? 8.408 12.061 -13.599 1.00 44.22 171 ALA A C 1
ATOM 1314 O O . ALA A 1 171 ? 7.827 12.567 -14.556 1.00 44.22 171 ALA A O 1
ATOM 1315 N N . SER A 1 172 ? 9.238 11.036 -13.780 1.00 39.94 172 SER A N 1
ATOM 1316 C CA . SER A 1 172 ? 9.722 10.541 -15.070 1.00 39.94 172 SER A CA 1
ATOM 1317 C C . SER A 1 172 ? 8.741 9.532 -15.667 1.00 39.94 172 SER A C 1
ATOM 1319 O O . SER A 1 172 ? 8.440 9.583 -16.858 1.00 39.94 172 SER A O 1
ATOM 1321 N N . THR A 1 173 ? 8.106 8.712 -14.822 1.00 46.47 173 THR A N 1
ATOM 1322 C CA . THR A 1 173 ? 7.152 7.672 -15.243 1.00 46.47 173 THR A CA 1
ATOM 1323 C C . THR A 1 173 ? 5.874 8.232 -15.881 1.00 46.47 173 THR A C 1
ATOM 1325 O O . THR A 1 173 ? 5.272 7.592 -16.741 1.00 46.47 173 THR A O 1
ATOM 1328 N N . ALA A 1 174 ? 5.475 9.461 -15.529 1.00 43.44 174 ALA A N 1
ATOM 1329 C CA . ALA A 1 174 ? 4.344 10.132 -16.175 1.00 43.44 174 ALA A CA 1
ATOM 1330 C C . ALA A 1 174 ? 4.638 10.496 -17.643 1.00 43.44 174 ALA A C 1
ATOM 1332 O O . ALA A 1 174 ? 3.719 10.539 -18.458 1.00 43.44 174 ALA A O 1
ATOM 1333 N N . ARG A 1 175 ? 5.913 10.708 -18.002 1.00 40.69 175 ARG A N 1
ATOM 1334 C CA . ARG A 1 175 ? 6.324 10.969 -19.387 1.00 40.69 175 ARG A CA 1
ATOM 1335 C C . ARG A 1 175 ? 6.396 9.675 -20.197 1.00 40.69 175 ARG A C 1
ATOM 1337 O O . ARG A 1 175 ? 5.988 9.669 -21.352 1.00 40.69 175 ARG A O 1
ATOM 1344 N N . SER A 1 176 ? 6.835 8.570 -19.594 1.00 46.03 176 SER A N 1
ATOM 1345 C CA . SER A 1 176 ? 6.930 7.268 -20.269 1.00 46.03 176 SER A CA 1
ATOM 1346 C C . SER A 1 176 ? 5.563 6.661 -20.598 1.00 46.03 176 SER A C 1
ATOM 1348 O O . SER A 1 176 ? 5.420 6.061 -21.659 1.00 46.03 176 SER A O 1
ATOM 1350 N N . ALA A 1 177 ? 4.531 6.878 -19.771 1.00 44.91 177 ALA A N 1
ATOM 1351 C CA . ALA A 1 177 ? 3.161 6.461 -20.102 1.00 44.91 177 ALA A CA 1
ATOM 1352 C C . ALA A 1 177 ? 2.586 7.214 -21.320 1.00 44.91 177 ALA A C 1
ATOM 1354 O O . ALA A 1 177 ? 1.841 6.639 -22.108 1.00 44.91 177 ALA A O 1
ATOM 1355 N N . GLN A 1 178 ? 2.976 8.478 -21.514 1.00 46.47 178 GLN A N 1
ATOM 1356 C CA . GLN A 1 178 ? 2.605 9.264 -22.696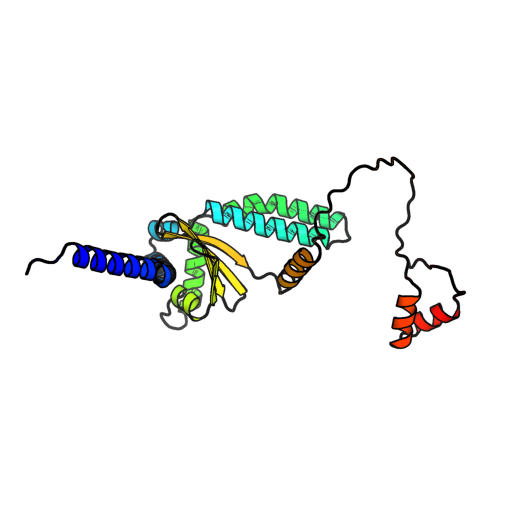 1.00 46.47 178 GLN A CA 1
ATOM 1357 C C . GLN A 1 178 ? 3.371 8.841 -23.955 1.00 46.47 178 GLN A C 1
ATOM 1359 O O . GLN A 1 178 ? 2.805 8.863 -25.042 1.00 46.47 178 GLN A O 1
ATOM 1364 N N . ILE A 1 179 ? 4.628 8.413 -23.817 1.00 46.25 179 ILE A N 1
ATOM 1365 C CA . ILE A 1 179 ? 5.439 7.942 -24.951 1.00 46.25 179 ILE A CA 1
ATOM 1366 C C . ILE A 1 179 ? 4.936 6.584 -25.471 1.00 46.25 179 ILE A C 1
ATOM 1368 O O . ILE A 1 179 ? 4.927 6.361 -26.679 1.00 46.25 179 ILE A O 1
ATOM 1372 N N . VAL A 1 180 ? 4.442 5.704 -24.592 1.00 46.03 180 VAL A N 1
ATOM 1373 C CA . VAL A 1 180 ? 3.891 4.397 -24.997 1.00 46.03 180 VAL A CA 1
ATOM 1374 C C . VAL A 1 180 ? 2.540 4.526 -25.716 1.00 46.03 180 VAL A C 1
ATOM 1376 O O . VAL A 1 180 ? 2.286 3.753 -26.634 1.00 46.03 180 VAL A O 1
ATOM 1379 N N . GLU A 1 181 ? 1.692 5.500 -25.367 1.00 46.12 181 GLU A N 1
ATOM 1380 C CA . GLU A 1 181 ? 0.416 5.725 -26.075 1.00 46.12 181 GLU A CA 1
ATOM 1381 C C . GLU A 1 181 ? 0.613 6.369 -27.464 1.00 46.12 181 GLU A C 1
ATOM 1383 O O . GLU A 1 181 ? -0.134 6.065 -28.393 1.00 46.12 181 GLU A O 1
ATOM 1388 N N . ASP A 1 182 ? 1.657 7.184 -27.648 1.00 42.66 182 ASP A N 1
ATOM 1389 C CA . ASP A 1 182 ? 1.978 7.822 -28.938 1.00 42.66 182 ASP A CA 1
ATOM 1390 C C . ASP A 1 182 ? 2.684 6.860 -29.924 1.00 42.66 182 ASP A C 1
ATOM 1392 O O . ASP A 1 182 ? 2.601 7.018 -31.141 1.00 42.66 182 ASP A O 1
ATOM 1396 N N . GLN A 1 183 ? 3.341 5.809 -29.414 1.00 48.16 183 GLN A N 1
ATOM 1397 C CA . GLN A 1 183 ? 4.097 4.830 -30.209 1.00 48.16 183 GLN A CA 1
ATOM 1398 C C . GLN A 1 183 ? 3.334 3.542 -30.561 1.00 48.16 183 GLN A C 1
ATOM 1400 O O . GLN A 1 183 ? 3.960 2.583 -31.014 1.00 48.16 183 GLN A O 1
ATOM 1405 N N . VAL A 1 184 ? 2.005 3.483 -30.416 1.00 44.06 184 VAL A N 1
ATOM 1406 C CA . VAL A 1 184 ? 1.211 2.385 -31.000 1.00 44.06 184 VAL A CA 1
ATOM 1407 C C . VAL A 1 184 ? 0.835 2.758 -32.440 1.00 44.06 184 VAL A C 1
ATOM 1409 O O . VAL A 1 184 ? -0.171 3.441 -32.646 1.00 44.06 184 VAL A O 1
ATOM 1412 N N . PRO A 1 185 ? 1.581 2.328 -33.479 1.0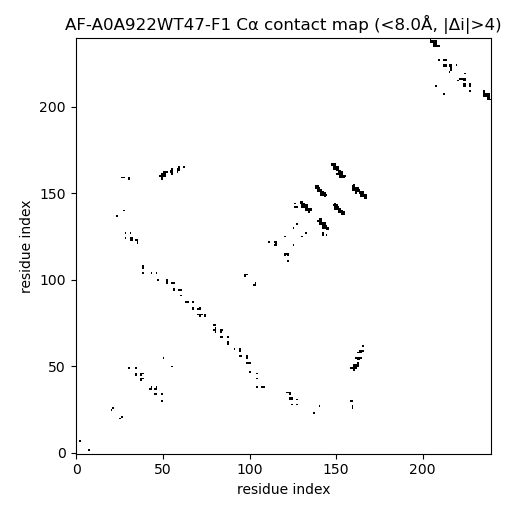0 47.19 185 PRO A N 1
ATOM 1413 C CA . PRO A 1 185 ? 1.072 2.437 -34.836 1.00 47.19 185 PRO A CA 1
ATOM 1414 C C . PRO A 1 185 ? -0.192 1.571 -34.962 1.00 47.19 185 PRO A C 1
ATOM 1416 O O . PRO A 1 185 ? -0.285 0.516 -34.323 1.00 47.19 185 PRO A O 1
ATOM 1419 N N . PRO A 1 186 ? -1.178 1.968 -35.787 1.00 41.94 186 PRO A N 1
ATOM 1420 C CA . PRO A 1 186 ? -2.337 1.125 -36.034 1.00 41.94 186 PRO A CA 1
ATOM 1421 C C . PRO A 1 186 ? -1.846 -0.221 -36.566 1.00 41.94 186 PRO A C 1
ATOM 1423 O O . PRO A 1 186 ? -1.088 -0.259 -37.535 1.00 41.94 186 PRO A O 1
ATOM 1426 N N . PHE A 1 187 ? -2.268 -1.312 -35.922 1.00 40.62 187 PHE A N 1
ATOM 1427 C CA . PHE A 1 187 ? -2.007 -2.680 -36.361 1.00 40.62 187 PHE A CA 1
ATOM 1428 C C . PHE A 1 187 ? -2.460 -2.854 -37.818 1.00 40.62 187 PHE A C 1
ATOM 1430 O O . PHE A 1 187 ? -3.622 -3.140 -38.105 1.00 40.62 187 PHE A O 1
ATOM 1437 N N . GLY A 1 188 ? -1.528 -2.648 -38.746 1.00 38.94 188 GLY A N 1
ATOM 1438 C CA . GLY A 1 188 ? -1.659 -2.987 -40.148 1.00 38.94 188 GLY A CA 1
ATOM 1439 C C . GLY A 1 188 ? -1.347 -4.463 -40.292 1.00 38.94 188 GLY A C 1
ATOM 1440 O O . GLY A 1 188 ? -0.203 -4.885 -40.155 1.00 38.94 188 GLY A O 1
ATOM 1441 N N . THR A 1 189 ? -2.372 -5.265 -40.542 1.00 43.56 189 THR A N 1
ATOM 1442 C CA . THR A 1 189 ? -2.185 -6.628 -41.023 1.00 43.56 189 THR A CA 1
ATOM 1443 C C . THR A 1 189 ? -1.634 -6.549 -42.442 1.00 43.56 189 THR A C 1
ATOM 1445 O O . THR A 1 189 ? -2.398 -6.258 -43.363 1.00 43.56 189 THR A O 1
ATOM 1448 N N . ASP A 1 190 ? -0.346 -6.817 -42.643 1.00 35.25 190 ASP A N 1
ATOM 1449 C CA . ASP A 1 190 ? 0.122 -7.244 -43.957 1.00 35.25 190 ASP A CA 1
ATOM 1450 C C . ASP A 1 190 ? 1.154 -8.367 -43.868 1.00 35.25 190 ASP A C 1
ATOM 1452 O O . ASP A 1 190 ? 1.961 -8.471 -42.946 1.00 35.25 190 ASP A O 1
ATOM 1456 N N . ASN A 1 191 ? 1.002 -9.277 -44.815 1.00 41.28 191 ASN A N 1
ATOM 1457 C CA . ASN A 1 191 ? 1.570 -10.603 -44.867 1.00 41.28 191 ASN A CA 1
ATOM 1458 C C . ASN A 1 191 ? 2.985 -10.590 -45.451 1.00 41.28 191 ASN A C 1
ATOM 1460 O O . ASN A 1 191 ? 3.244 -9.917 -46.437 1.00 41.28 191 ASN A O 1
ATOM 1464 N N . GLY A 1 192 ? 3.814 -11.514 -44.959 1.00 36.91 192 GLY A N 1
ATOM 1465 C CA . GLY A 1 192 ? 4.746 -12.274 -45.796 1.00 36.91 192 GLY A CA 1
ATOM 1466 C C . GLY A 1 192 ? 6.024 -11.563 -46.249 1.00 36.91 192 GLY A C 1
ATOM 1467 O O . GLY A 1 192 ? 6.022 -10.766 -47.177 1.00 36.91 192 GLY A O 1
ATOM 1468 N N . GLY A 1 193 ? 7.160 -11.995 -45.702 1.00 29.84 193 GLY A N 1
ATOM 1469 C CA . GLY A 1 193 ? 8.466 -11.629 -46.242 1.00 29.84 193 GLY A CA 1
ATOM 1470 C C . GLY A 1 193 ? 9.614 -12.241 -45.458 1.00 29.84 193 GLY A C 1
ATOM 1471 O O . GLY A 1 193 ? 10.184 -11.607 -44.582 1.00 29.84 193 GLY A O 1
ATOM 1472 N N . VAL A 1 194 ? 9.941 -13.494 -45.771 1.00 38.44 194 VAL A N 1
ATOM 1473 C CA . VAL A 1 194 ? 11.205 -14.130 -45.381 1.00 38.44 194 VAL A CA 1
ATOM 1474 C C . VAL A 1 194 ? 12.368 -13.339 -45.978 1.00 38.44 194 VAL A C 1
ATOM 1476 O O . VAL A 1 194 ? 12.383 -13.128 -47.187 1.00 38.44 194 VAL A O 1
ATOM 1479 N N . ILE A 1 195 ? 13.383 -13.026 -45.172 1.00 36.94 195 ILE A N 1
ATOM 1480 C CA . ILE A 1 195 ? 14.774 -12.977 -45.636 1.00 36.94 195 ILE A CA 1
ATOM 1481 C C . ILE A 1 195 ? 15.716 -13.373 -44.498 1.00 36.94 195 ILE A C 1
ATOM 1483 O O . ILE A 1 195 ? 15.850 -12.696 -43.486 1.00 36.94 195 ILE A O 1
ATOM 1487 N N . THR A 1 196 ? 16.352 -14.522 -44.699 1.00 37.19 196 THR A N 1
ATOM 1488 C CA . THR A 1 196 ? 17.587 -14.959 -44.053 1.00 37.19 196 THR A CA 1
ATOM 1489 C C . THR A 1 196 ? 18.766 -14.145 -44.584 1.00 37.19 196 THR A C 1
ATOM 1491 O O . THR A 1 196 ? 18.858 -13.953 -45.796 1.00 37.19 196 THR A O 1
ATOM 1494 N N . GLY A 1 197 ? 19.715 -13.778 -43.726 1.00 29.88 197 GLY A N 1
ATOM 1495 C CA . GLY A 1 197 ? 21.005 -13.236 -44.149 1.00 29.88 197 GLY A CA 1
ATOM 1496 C C . GLY A 1 197 ? 21.907 -12.962 -42.955 1.00 29.88 197 GLY A C 1
ATOM 1497 O O . GLY A 1 197 ? 21.702 -11.989 -42.243 1.00 29.88 197 GLY A O 1
ATOM 1498 N N . ALA A 1 198 ? 22.858 -13.862 -42.727 1.00 39.03 198 ALA A N 1
ATOM 1499 C CA . ALA A 1 198 ? 23.986 -13.666 -41.831 1.00 39.03 198 ALA A CA 1
ATOM 1500 C C . ALA A 1 198 ? 24.972 -12.647 -42.425 1.00 39.03 198 ALA A C 1
ATOM 1502 O O . ALA A 1 198 ? 25.179 -12.684 -43.635 1.00 39.03 198 ALA A O 1
ATOM 1503 N N . ASP A 1 199 ? 25.598 -11.822 -41.582 1.00 35.03 199 ASP A N 1
ATOM 1504 C CA . ASP A 1 199 ? 27.038 -11.543 -41.664 1.00 35.03 199 ASP A CA 1
ATOM 1505 C C . ASP A 1 199 ? 27.557 -10.962 -40.337 1.00 35.03 199 ASP A C 1
ATOM 1507 O O . ASP A 1 199 ? 26.884 -10.174 -39.670 1.00 35.03 199 ASP A O 1
ATOM 1511 N N . ASP A 1 200 ? 28.743 -11.429 -39.958 1.00 42.12 200 ASP A N 1
ATOM 1512 C CA . ASP A 1 200 ? 29.583 -10.961 -38.861 1.00 42.12 200 ASP A CA 1
ATOM 1513 C C . ASP A 1 200 ? 29.990 -9.486 -39.033 1.00 42.12 200 ASP A C 1
ATOM 1515 O O . ASP A 1 200 ? 30.253 -9.026 -40.141 1.00 42.12 200 ASP A O 1
ATOM 1519 N N . GLY A 1 201 ? 30.170 -8.756 -37.927 1.00 30.70 201 GLY A N 1
ATOM 1520 C CA . GLY A 1 201 ? 30.856 -7.463 -37.979 1.00 30.70 201 GLY A CA 1
ATOM 1521 C C . GLY A 1 201 ? 30.772 -6.636 -36.702 1.00 30.70 201 GLY A C 1
ATOM 1522 O O . GLY A 1 201 ? 29.778 -5.967 -36.448 1.00 30.70 201 GLY A O 1
ATOM 1523 N N . MET A 1 202 ? 31.850 -6.650 -35.916 1.00 40.22 202 MET A N 1
ATOM 1524 C CA . MET A 1 202 ? 32.156 -5.652 -34.886 1.00 40.22 202 MET A CA 1
ATOM 1525 C C . MET A 1 202 ? 32.008 -4.204 -35.395 1.00 40.22 202 MET A C 1
ATOM 1527 O O . MET A 1 202 ? 32.533 -3.879 -36.458 1.00 40.22 202 MET A O 1
ATOM 1531 N N . GLY A 1 203 ? 31.442 -3.314 -34.569 1.00 31.58 203 GLY A N 1
ATOM 1532 C CA . GLY A 1 203 ? 31.609 -1.861 -34.717 1.00 31.58 203 GLY A CA 1
ATOM 1533 C C . GLY A 1 203 ? 30.473 -1.034 -34.114 1.00 31.58 203 GLY A C 1
ATOM 1534 O O . GLY A 1 203 ? 29.486 -0.763 -34.786 1.00 31.58 203 GLY A O 1
ATOM 1535 N N . HIS A 1 204 ? 30.625 -0.604 -32.858 1.00 44.56 204 HIS A N 1
ATOM 1536 C CA . HIS A 1 204 ? 29.826 0.482 -32.286 1.00 44.56 204 HIS A CA 1
ATOM 1537 C C . HIS A 1 204 ? 30.286 1.820 -32.884 1.00 44.56 204 HIS A C 1
ATOM 1539 O O . HIS A 1 204 ? 31.461 2.161 -32.783 1.00 44.56 204 HIS A O 1
ATOM 1545 N N . GLY A 1 205 ? 29.357 2.572 -33.470 1.00 38.19 205 GLY A N 1
ATOM 1546 C CA . GLY A 1 205 ? 29.539 3.962 -33.880 1.00 38.19 205 GLY A CA 1
ATOM 1547 C C . GLY A 1 205 ? 28.219 4.500 -34.426 1.00 38.19 205 GLY A C 1
ATOM 1548 O O . GLY A 1 205 ? 27.706 3.985 -35.416 1.00 38.19 205 GLY A O 1
ATOM 1549 N N . GLY A 1 206 ? 27.624 5.489 -33.761 1.00 43.25 206 GLY A N 1
ATOM 1550 C CA . GLY A 1 206 ? 26.429 6.170 -34.259 1.00 43.25 206 GLY A CA 1
ATOM 1551 C C . GLY A 1 206 ? 26.806 7.168 -35.355 1.00 43.25 206 GLY A C 1
ATOM 1552 O O . GLY A 1 206 ? 27.728 7.961 -35.178 1.00 43.25 206 GLY A O 1
ATOM 1553 N N . ALA A 1 207 ? 26.113 7.125 -36.489 1.00 45.78 207 ALA A N 1
ATOM 1554 C CA . ALA A 1 207 ? 26.270 8.091 -37.572 1.00 45.78 207 ALA A CA 1
ATOM 1555 C C . ALA A 1 207 ? 25.590 9.422 -37.203 1.00 45.78 207 ALA A C 1
ATOM 1557 O O . ALA A 1 207 ? 24.371 9.459 -37.032 1.00 45.78 207 ALA A O 1
ATOM 1558 N N . VAL A 1 208 ? 26.352 10.518 -37.110 1.00 57.41 208 VAL A N 1
ATOM 1559 C CA . VAL A 1 208 ? 25.789 11.868 -36.923 1.00 57.41 208 VAL A CA 1
ATOM 1560 C C . VAL A 1 208 ? 25.544 12.494 -38.295 1.00 57.41 208 VAL A C 1
ATOM 1562 O O . VAL A 1 208 ? 26.464 12.670 -39.095 1.00 57.41 208 VAL A O 1
ATOM 1565 N N . HIS A 1 209 ? 24.282 12.805 -38.583 1.00 56.50 209 HIS A N 1
ATOM 1566 C CA . HIS A 1 209 ? 23.880 13.474 -39.817 1.00 56.50 209 HIS A CA 1
ATOM 1567 C C . HIS A 1 209 ? 24.291 14.952 -39.796 1.00 56.50 209 HIS A C 1
ATOM 1569 O O . HIS A 1 209 ? 24.164 15.630 -38.777 1.00 56.50 209 HIS A O 1
ATOM 1575 N N . ARG A 1 210 ? 24.734 15.474 -40.948 1.00 60.56 210 ARG A N 1
ATOM 1576 C CA . ARG A 1 210 ? 25.176 16.871 -41.128 1.00 60.56 210 ARG A CA 1
ATOM 1577 C C . ARG A 1 210 ? 24.139 17.902 -40.672 1.00 60.56 210 ARG A C 1
ATOM 1579 O O . ARG A 1 210 ? 24.499 19.004 -40.282 1.00 60.56 210 ARG A O 1
ATOM 1586 N N . ASP A 1 211 ? 22.866 17.531 -40.720 1.00 64.38 211 ASP A N 1
ATOM 1587 C CA . ASP A 1 211 ? 21.738 18.371 -40.320 1.00 64.38 211 ASP A CA 1
ATOM 1588 C C . ASP A 1 211 ? 21.764 18.687 -38.814 1.00 64.38 211 ASP A C 1
ATOM 1590 O O . ASP A 1 211 ? 21.378 19.780 -38.415 1.00 64.38 211 ASP A O 1
ATOM 1594 N N . VAL A 1 212 ? 22.287 17.761 -38.001 1.00 64.75 212 VAL A N 1
ATOM 1595 C CA . VAL A 1 212 ? 22.459 17.921 -36.547 1.00 64.75 212 VAL A CA 1
ATOM 1596 C C . VAL A 1 212 ? 23.682 18.788 -36.239 1.00 64.75 212 VAL A C 1
ATOM 1598 O O . VAL A 1 212 ? 23.614 19.711 -35.438 1.00 64.75 212 VAL A O 1
ATOM 1601 N N . LEU A 1 213 ? 24.786 18.578 -36.961 1.00 63.84 213 LEU A N 1
ATOM 1602 C CA . LEU A 1 213 ? 25.976 19.431 -36.841 1.00 63.84 213 LEU A CA 1
ATOM 1603 C C . LEU A 1 213 ? 25.682 20.885 -37.255 1.00 63.84 213 LEU A C 1
ATOM 1605 O O . LEU A 1 213 ? 26.247 21.819 -36.689 1.00 63.84 213 LEU A O 1
ATOM 1609 N N . ALA A 1 214 ? 24.793 21.087 -38.236 1.00 62.66 214 ALA A N 1
ATOM 1610 C CA . ALA A 1 214 ? 24.389 22.411 -38.708 1.00 62.66 214 ALA A CA 1
ATOM 1611 C C . ALA A 1 214 ? 23.601 23.194 -37.657 1.00 62.66 214 ALA A C 1
ATOM 1613 O O . ALA A 1 214 ? 23.866 24.383 -37.492 1.00 62.66 214 ALA A O 1
ATOM 1614 N N . SER A 1 215 ? 22.691 22.541 -36.925 1.00 67.75 215 SER A N 1
ATOM 1615 C CA . SER A 1 215 ? 21.977 23.198 -35.826 1.00 67.75 215 SER A CA 1
ATOM 1616 C C . SER A 1 215 ? 22.914 23.581 -34.685 1.00 67.75 215 SER A C 1
ATOM 1618 O O . SER A 1 215 ? 22.833 24.700 -34.191 1.00 67.75 215 SER A O 1
ATOM 1620 N N . ASP A 1 216 ? 23.855 22.706 -34.325 1.00 67.56 216 ASP A N 1
ATOM 1621 C CA . ASP A 1 216 ? 24.757 22.947 -33.192 1.00 67.56 216 ASP A CA 1
ATOM 1622 C C . ASP A 1 216 ? 25.771 24.070 -33.478 1.00 67.56 216 ASP A C 1
ATOM 1624 O O . ASP A 1 216 ? 26.099 24.868 -32.599 1.00 67.56 216 ASP A O 1
ATOM 1628 N N . CYS A 1 217 ? 26.209 24.207 -34.733 1.00 72.56 217 CYS A N 1
ATOM 1629 C CA . CYS A 1 217 ? 27.028 25.343 -35.160 1.00 72.56 217 CYS A CA 1
ATOM 1630 C C . CYS A 1 217 ? 26.252 26.675 -35.113 1.00 72.56 217 CYS A C 1
ATOM 1632 O O . CYS A 1 217 ? 26.807 27.709 -34.736 1.00 72.56 217 CYS A O 1
ATOM 1634 N N . GLU A 1 218 ? 24.959 26.671 -35.457 1.00 68.81 218 GLU A N 1
ATOM 1635 C CA . GLU A 1 218 ? 24.108 27.869 -35.386 1.00 68.81 218 GLU A CA 1
ATOM 1636 C C . GLU A 1 218 ? 23.844 28.303 -33.929 1.00 68.81 218 GLU A C 1
ATOM 1638 O O . GLU A 1 218 ? 23.728 29.498 -33.647 1.00 68.81 218 GLU A O 1
ATOM 1643 N N . GLU A 1 219 ? 23.848 27.343 -32.999 1.00 73.00 219 GLU A N 1
ATOM 1644 C CA . GLU A 1 219 ? 23.741 27.548 -31.548 1.00 73.00 219 GLU A CA 1
ATOM 1645 C C . GLU A 1 219 ? 25.060 28.047 -30.903 1.00 73.00 219 GLU A C 1
ATOM 1647 O O . GLU A 1 219 ? 25.078 28.438 -29.733 1.00 73.00 219 GLU A O 1
ATOM 1652 N N . GLY A 1 220 ? 26.161 28.098 -31.666 1.00 61.09 220 GLY A N 1
ATOM 1653 C CA . GLY A 1 220 ? 27.444 28.668 -31.243 1.00 61.09 220 GLY A CA 1
ATOM 1654 C C . GLY A 1 220 ? 28.492 27.662 -30.760 1.00 61.09 220 GLY A C 1
ATOM 1655 O O . GLY A 1 220 ? 29.444 28.072 -30.092 1.00 61.09 220 GLY A O 1
ATOM 1656 N N . ASP A 1 221 ? 28.346 26.373 -31.083 1.00 68.00 221 ASP A N 1
ATOM 1657 C CA . ASP A 1 221 ? 29.365 25.362 -30.795 1.00 68.00 221 ASP A CA 1
ATOM 1658 C C . ASP A 1 221 ? 30.534 25.430 -31.798 1.00 68.00 221 ASP A C 1
ATOM 1660 O O . ASP A 1 221 ? 30.396 25.169 -32.996 1.00 68.00 221 ASP A O 1
ATOM 1664 N N . GLU A 1 222 ? 31.715 25.797 -31.295 1.00 67.50 222 GLU A N 1
ATOM 1665 C CA . GLU A 1 222 ? 32.920 26.016 -32.107 1.00 67.50 222 GLU A CA 1
ATOM 1666 C C . GLU A 1 222 ? 33.432 24.712 -32.751 1.00 67.50 222 GLU A C 1
ATOM 1668 O O . GLU A 1 222 ? 33.944 24.729 -33.871 1.00 67.50 222 GLU A O 1
ATOM 1673 N N . PHE A 1 223 ? 33.223 23.566 -32.092 1.00 61.69 223 PHE A N 1
ATOM 1674 C CA . PHE A 1 223 ? 33.660 22.251 -32.568 1.00 61.69 223 PHE A CA 1
ATOM 1675 C C . PHE A 1 223 ? 32.776 21.724 -33.712 1.00 61.69 223 PHE A C 1
ATOM 1677 O O . PHE A 1 223 ? 33.287 21.184 -34.697 1.00 61.69 223 PHE A O 1
ATOM 1684 N N . ALA A 1 224 ? 31.460 21.934 -33.634 1.00 62.22 224 ALA A N 1
ATOM 1685 C CA . ALA A 1 224 ? 30.513 21.623 -34.700 1.00 62.22 224 ALA A CA 1
ATOM 1686 C C . ALA A 1 224 ? 30.762 22.475 -35.955 1.00 62.22 224 ALA A C 1
ATOM 1688 O O . ALA A 1 224 ? 30.717 21.957 -37.074 1.00 62.22 224 ALA A O 1
ATOM 1689 N N . CYS A 1 225 ? 31.079 23.763 -35.782 1.00 62.78 225 CYS A N 1
ATOM 1690 C CA . CYS A 1 225 ? 31.389 24.658 -36.897 1.00 62.78 225 CYS A CA 1
ATOM 1691 C C . CYS A 1 225 ? 32.700 24.306 -37.618 1.00 62.78 225 CYS A C 1
ATOM 1693 O O . CYS A 1 225 ? 32.761 24.413 -38.845 1.00 62.78 225 CYS A O 1
ATOM 1695 N N . GLU A 1 226 ? 33.736 23.876 -36.890 1.00 66.88 226 GLU A N 1
ATOM 1696 C CA . GLU A 1 226 ? 35.015 23.476 -37.492 1.00 66.88 226 GLU A CA 1
ATOM 1697 C C . GLU A 1 226 ? 34.865 22.173 -38.301 1.00 66.88 226 GLU A C 1
ATOM 1699 O O . GLU A 1 226 ? 35.257 22.115 -39.468 1.00 66.88 226 GLU A O 1
ATOM 1704 N N . GLN A 1 227 ? 34.148 21.183 -37.756 1.00 63.53 227 GLN A N 1
ATOM 1705 C CA . GLN A 1 227 ? 33.846 19.912 -38.434 1.00 63.53 227 GLN A CA 1
ATOM 1706 C C . GLN A 1 227 ? 32.934 20.068 -39.667 1.00 63.53 227 GLN A C 1
ATOM 1708 O O . GLN A 1 227 ? 33.041 19.306 -40.629 1.00 63.53 227 GLN A O 1
ATOM 1713 N N . LEU A 1 228 ? 32.044 21.066 -39.683 1.00 62.66 228 LEU A N 1
ATOM 1714 C CA . LEU A 1 228 ? 31.235 21.414 -40.859 1.00 62.66 228 LEU A CA 1
ATOM 1715 C C . LEU A 1 228 ? 32.055 22.020 -42.000 1.00 62.66 228 LEU A C 1
ATOM 1717 O O . LEU A 1 228 ? 31.702 21.837 -43.168 1.00 62.66 228 LEU A O 1
ATOM 1721 N N . GLY A 1 229 ? 33.126 22.746 -41.672 1.00 60.28 229 GLY A N 1
ATOM 1722 C CA . GLY A 1 229 ? 33.993 23.412 -42.642 1.00 60.28 229 GLY A CA 1
ATOM 1723 C C . GLY A 1 229 ? 34.852 22.449 -43.466 1.00 60.28 229 GLY A C 1
ATOM 1724 O O . GLY A 1 229 ? 35.166 22.747 -44.619 1.00 60.28 229 GLY A O 1
ATOM 1725 N N . GLU A 1 230 ? 35.188 21.282 -42.914 1.00 57.88 230 GLU A N 1
ATOM 1726 C CA . GLU A 1 230 ? 36.018 20.261 -43.571 1.00 57.88 230 GLU A CA 1
ATOM 1727 C C . GLU A 1 230 ? 35.207 19.257 -44.419 1.00 57.88 230 GLU A C 1
ATOM 1729 O O . GLU A 1 230 ? 35.780 18.420 -45.119 1.00 57.88 230 GLU A O 1
ATOM 1734 N N . MET A 1 231 ? 33.871 19.346 -44.410 1.00 51.84 231 MET A N 1
ATOM 1735 C CA . MET A 1 231 ? 32.987 18.314 -44.958 1.00 51.84 231 MET A CA 1
ATOM 1736 C C . MET A 1 231 ? 32.547 18.600 -46.407 1.00 51.84 231 MET A C 1
ATOM 1738 O O . MET A 1 231 ? 31.813 19.551 -46.693 1.00 51.84 231 MET A O 1
ATOM 1742 N N . ALA A 1 232 ? 32.928 17.727 -47.346 1.00 55.72 232 ALA A N 1
ATOM 1743 C CA . ALA A 1 232 ? 32.335 17.702 -48.684 1.00 55.72 232 ALA A CA 1
ATOM 1744 C C . ALA A 1 232 ? 30.887 17.160 -48.622 1.00 55.72 232 ALA A C 1
ATOM 1746 O O . ALA A 1 232 ? 30.573 16.318 -47.778 1.00 55.72 232 ALA A O 1
ATOM 1747 N N . PRO A 1 233 ? 29.966 17.618 -49.492 1.00 48.69 233 PRO A N 1
ATOM 1748 C CA . PRO A 1 233 ? 28.569 17.202 -49.427 1.00 48.69 233 PRO A CA 1
ATOM 1749 C C . PRO A 1 233 ? 28.420 15.705 -49.743 1.00 48.69 233 PRO A C 1
ATOM 1751 O O . PRO A 1 233 ? 28.569 15.303 -50.896 1.00 48.69 233 PRO A O 1
ATOM 1754 N N . GLY A 1 234 ? 28.080 14.902 -48.728 1.00 52.94 234 GLY A N 1
ATOM 1755 C CA . GLY A 1 234 ? 27.671 13.501 -48.895 1.00 52.94 234 GLY A CA 1
ATOM 1756 C C . GLY A 1 234 ? 28.377 12.456 -48.025 1.00 52.94 234 GLY A C 1
ATOM 1757 O O . GLY A 1 234 ? 28.071 11.280 -48.194 1.00 52.94 234 GLY A O 1
ATOM 1758 N N . GLU A 1 235 ? 29.277 12.832 -47.112 1.00 44.88 235 GLU A N 1
ATOM 1759 C CA . GLU A 1 235 ? 29.947 11.868 -46.222 1.00 44.88 235 GLU A CA 1
ATOM 1760 C C . GLU A 1 235 ? 29.404 11.889 -44.785 1.00 44.88 235 GLU A C 1
ATOM 1762 O O . GLU A 1 235 ? 28.894 12.898 -44.298 1.00 44.88 235 GLU A O 1
ATOM 1767 N N . THR A 1 236 ? 29.483 10.733 -44.123 1.00 46.53 236 THR A N 1
ATOM 1768 C CA . THR A 1 236 ? 28.988 10.473 -42.765 1.00 46.53 236 THR A CA 1
ATOM 1769 C C . THR A 1 236 ? 30.176 10.102 -41.883 1.00 46.53 236 THR A C 1
ATOM 1771 O O . THR A 1 236 ? 30.927 9.192 -42.234 1.00 46.53 236 THR A O 1
ATOM 1774 N N . TYR A 1 237 ? 30.366 10.792 -40.756 1.00 48.16 237 TYR A N 1
ATOM 1775 C CA . TYR A 1 237 ? 31.467 10.514 -39.828 1.00 48.16 237 TYR A CA 1
ATOM 1776 C C . TYR A 1 237 ? 30.981 9.737 -38.596 1.00 48.16 237 TYR A C 1
ATOM 1778 O O . TYR A 1 237 ? 29.881 9.973 -38.093 1.00 48.16 237 TYR A O 1
ATOM 1786 N N . TYR A 1 238 ? 31.824 8.820 -38.113 1.00 45.94 238 TYR A N 1
ATOM 1787 C CA . TYR A 1 238 ? 31.625 8.042 -36.890 1.00 45.94 238 TYR A CA 1
ATOM 1788 C C . TYR A 1 238 ? 32.412 8.686 -35.740 1.00 45.94 238 TYR A C 1
ATOM 1790 O O . TYR A 1 238 ? 33.642 8.719 -35.783 1.00 45.94 238 TYR A O 1
ATOM 1798 N N . GLN A 1 239 ? 31.720 9.194 -34.717 1.00 43.84 239 GLN A N 1
ATOM 1799 C CA . GLN A 1 239 ? 32.363 9.613 -33.465 1.00 43.84 239 GLN A CA 1
ATOM 1800 C C . GLN A 1 239 ? 32.719 8.382 -32.613 1.00 43.84 239 GLN A C 1
ATOM 1802 O O . GLN A 1 239 ? 31.891 7.482 -32.462 1.00 43.84 239 GLN A O 1
ATOM 1807 N N . TYR A 1 240 ? 33.943 8.367 -32.074 1.00 45.47 240 TYR A N 1
ATOM 1808 C CA . TYR A 1 240 ? 34.382 7.488 -30.982 1.00 45.47 240 TYR A CA 1
ATOM 1809 C C . TYR A 1 240 ? 34.310 8.238 -29.656 1.00 45.47 240 TYR A C 1
ATOM 1811 O O . TYR A 1 240 ? 34.642 9.447 -29.672 1.00 45.47 240 TYR A O 1
#

Sequence (240 aa):
MRIRKSSIIGLAAIVMAGFAAYMYFASPLVALSGMKTALEQRDHEAFSDYIDFEQLRASLREELAAQAAVNAAESDNPLEQIGIAAGAAIADPLIDRLVTPTAIRIAFERRAAEKAEGEETDFFGELASDGSIERSGFGSFRLVTKEGVSFVFERNWFSWKLVAIQFAAPASTARSAQIVEDQVPPFGTDNGGVITGADDGMGHGGAVHRDVLASDCEEGDEFACEQLGEMAPGETYYQY

Secondary structure (DSSP, 8-state):
----HHHHHHHHHHHHHHHHHHHHHTHHHHHHHHHHHHHHTT-HHHHHHTB-HHHHHHHHHHHHHHHHHHHHHS---HHHHHHHHHHHHHHHHHHHHHSSHHHHHHHHHHHHHHHTTSSS--HHHHHHHHSEEEEETTTEEEEE-TTSEEEEEEEETTEEEEEEEEE--SSSHHHHHHHHHHT----------------------PEEPHHHHHHHHHTT-HHHHHHHHT--TT--EE--